Protein 5XZ7 (pdb70)

Foldseek 3Di:
DAEEEEEEEDFFAALLLLLVLLLQVLCVVVNHWYKYQAAAVVSLQVLVIGTDDNVNSPPGLQFGGDPRHHHDDPVLVDPVSLVSSLCSCVVVPHQEYEYEEALVSLVSQLVSVVPDVRYFYEYAFGDLQQPFPQAQGHQRVVQLLVLLLVVVLVVVVVCVVPVAAEQEEDERQQHCPSQLSNCLVNLFQAEAHNVDDDDLQVVLVLVVVCVVVVSSYGYYYYYVSGPASVVSVVSNVVPDDHHYDYYYPPPSSRGGTGDPVNSVQSSVQSSVSNVCVVVVHHQWYWYADPNRIDIHHSVVRVVHDPVVSVVVSNVSRVSNVD

Organism: Staphylococcus aureus (strain N315) (NCBI:txid158879)

Nearest PDB structures (foldseek):
  5xz7-assembly1_A  TM=1.003E+00  e=4.546E-66  Staphylococcus aureus subsp. aureus NCTC 8325
  5xza-assembly1_A  TM=9.842E-01  e=2.124E-57  Staphylococcus aureus subsp. aureus NCTC 8325
  4a3s-assembly1_A  TM=9.827E-01  e=2.209E-44  Bacillus subtilis
  1zxx-assembly1_A  TM=9.799E-01  e=4.035E-42  Lactobacillus delbrueckii subsp. bulgaricus
  2pfk-assembly2_D  TM=9.818E-01  e=4.916E-40  Escherichia coli

CATH classification: 3.40.50.450 (+1 more: 3.40.50.460)

Radius of gyration: 21.99 Å; Cα contacts (8 Å, |Δi|>4): 736; chains: 1; bounding box: 44×70×40 Å

Structure (mmCIF, N/CA/C/O backbone):
data_5XZ7
#
_entry.id   5XZ7
#
_cell.length_a   73.560
_cell.length_b   80.200
_cell.length_c   121.300
_cell.angle_alpha   90.00
_cell.angle_beta   90.00
_cell.angle_gamma   90.00
#
_symmetry.space_group_name_H-M   'I 2 2 2'
#
loop_
_entity.id
_entity.type
_entity.pdbx_description
1 polymer 'ATP-dependent 6-phosphofructokinase'
2 non-polymer GLYCEROL
3 non-polymer 6-O-phosphono-beta-D-fructofuranose
4 non-polymer DI(HYDROXYETHYL)ETHER
5 water water
#
loop_
_atom_site.group_PDB
_atom_site.id
_atom_site.type_symbol
_atom_site.label_atom_id
_atom_site.label_alt_id
_atom_site.label_comp_id
_atom_site.label_asym_id
_atom_site.label_entity_id
_atom_site.label_seq_id
_atom_site.pdbx_PDB_ins_code
_atom_site.Cartn_x
_atom_site.Cartn_y
_atom_site.Cartn_z
_atom_site.occupancy
_atom_site.B_iso_or_equiv
_atom_site.auth_seq_id
_atom_site.auth_comp_id
_atom_site.auth_asym_id
_atom_site.auth_atom_id
_atom_site.pdbx_PDB_model_num
ATOM 1 N N . MET A 1 1 ? 37.463 8.058 29.634 1.00 27.92 1 MET A N 1
ATOM 2 C CA . MET A 1 1 ? 37.051 8.906 28.460 1.00 22.37 1 MET A CA 1
ATOM 3 C C . MET A 1 1 ? 37.828 8.461 27.217 1.00 20.84 1 MET A C 1
ATOM 4 O O . MET A 1 1 ? 38.754 9.108 26.790 1.00 23.92 1 MET A O 1
ATOM 9 N N . LYS A 1 2 ? 37.462 7.344 26.635 1.00 18.59 2 LYS A N 1
ATOM 10 C CA . LYS A 1 2 ? 38.220 6.745 25.550 1.00 21.48 2 LYS A CA 1
ATOM 11 C C . LYS A 1 2 ? 37.645 6.960 24.192 0.00 16.20 2 LYS A C 1
ATOM 12 O O . LYS A 1 2 ? 38.292 6.742 23.247 1.00 15.96 2 LYS A O 1
ATOM 18 N N . LYS A 1 3 ? 36.398 7.248 24.170 1.00 15.23 3 LYS A N 1
ATOM 19 C CA . LYS A 1 3 ? 35.638 7.437 22.931 1.00 14.45 3 LYS A CA 1
ATOM 20 C C . LYS A 1 3 ? 34.631 8.572 23.051 1.00 13.75 3 LYS A C 1
ATOM 21 O O . LYS A 1 3 ? 33.893 8.599 24.037 1.00 14.09 3 LYS A O 1
ATOM 27 N N . ILE A 1 4 ? 34.708 9.548 22.133 1.00 13.16 4 ILE A N 1
ATOM 28 C CA . ILE A 1 4 ? 33.727 10.635 22.130 1.00 12.66 4 ILE A CA 1
ATOM 29 C C . ILE A 1 4 ? 33.058 10.794 20.768 1.00 11.16 4 ILE A C 1
ATOM 30 O O . ILE A 1 4 ? 33.603 10.350 19.744 1.00 13.89 4 ILE A O 1
ATOM 35 N N . ALA A 1 5 ? 31.921 11.414 20.752 1.00 9.45 5 ALA A N 1
ATOM 36 C CA . ALA A 1 5 ? 31.224 11.740 19.551 1.00 9.95 5 ALA A CA 1
ATOM 37 C C . ALA A 1 5 ? 31.047 13.275 19.496 1.00 9.04 5 ALA A C 1
ATOM 38 O O . ALA A 1 5 ? 31.051 13.935 20.523 1.00 10.22 5 ALA A O 1
ATOM 40 N N . VAL A 1 6 ? 30.852 13.758 18.266 1.00 8.63 6 VAL A N 1
ATOM 41 C CA . VAL A 1 6 ? 30.604 15.207 18.047 1.00 8.17 6 VAL A CA 1
ATOM 42 C C . VAL A 1 6 ? 29.529 15.351 16.976 1.00 8.33 6 VAL A C 1
ATOM 43 O O . VAL A 1 6 ? 29.512 14.607 15.970 1.00 8.62 6 VAL A O 1
ATOM 47 N N . LEU A 1 7 ? 28.675 16.348 17.163 1.00 8.19 7 LEU A N 1
ATOM 48 C CA . LEU A 1 7 ? 27.624 16.671 16.232 1.00 8.78 7 LEU A CA 1
ATOM 49 C C . LEU A 1 7 ? 27.388 18.188 16.162 1.00 8.52 7 LEU A C 1
ATOM 50 O O . LEU A 1 7 ? 27.768 18.907 17.121 1.00 7.74 7 LEU A O 1
ATOM 55 N N . THR A 1 8 ? 26.778 18.625 15.050 1.00 7.64 8 THR A N 1
ATOM 56 C CA . THR A 1 8 ? 26.373 19.999 14.876 1.00 8.04 8 THR A CA 1
ATOM 57 C C . THR A 1 8 ? 24.864 19.992 14.707 1.00 8.71 8 THR A C 1
ATOM 58 O O . THR A 1 8 ? 24.322 19.305 13.841 1.00 9.24 8 THR A O 1
ATOM 62 N N . SER A 1 9 ? 24.221 20.873 15.473 1.00 8.70 9 SER A N 1
ATOM 63 C CA . SER A 1 9 ? 22.746 21.020 15.461 1.00 9.45 9 SER A CA 1
ATOM 64 C C . SER A 1 9 ? 22.298 22.414 15.436 1.00 10.03 9 SER A C 1
ATOM 65 O O . SER A 1 9 ? 23.071 23.306 15.753 1.00 11.43 9 SER A O 1
ATOM 68 N N . GLY A 1 10 ? 21.083 22.674 14.960 1.00 10.54 10 GLY A N 1
ATOM 69 C CA . GLY A 1 10 ? 20.621 24.010 14.821 1.00 9.77 10 GLY A CA 1
ATOM 70 C C . GLY A 1 10 ? 21.194 24.664 13.561 1.00 8.53 10 GLY A C 1
ATOM 71 O O . GLY A 1 10 ? 21.835 23.959 12.772 1.00 9.00 10 GLY A O 1
ATOM 72 N N . GLY A 1 11 ? 20.881 25.929 13.386 1.00 8.22 11 GLY A N 1
ATOM 73 C CA . GLY A 1 11 ? 21.336 26.625 12.159 1.00 8.69 11 GLY A CA 1
ATOM 74 C C . GLY A 1 11 ? 22.861 26.643 12.135 1.00 8.34 11 GLY A C 1
ATOM 75 O O . GLY A 1 11 ? 23.533 26.966 13.123 1.00 7.86 11 GLY A O 1
ATOM 76 N N . ASP A 1 12 ? 23.398 26.342 10.973 1.00 7.04 12 ASP A N 1
ATOM 77 C CA . ASP A 1 12 ? 24.819 26.394 10.826 1.00 7.68 12 ASP A CA 1
ATOM 78 C C . ASP A 1 12 ? 25.378 27.811 10.962 1.00 7.45 12 ASP A C 1
ATOM 79 O O . ASP A 1 12 ? 24.702 28.802 10.794 1.00 6.81 12 ASP A O 1
ATOM 84 N N . SER A 1 13 ? 26.662 27.877 11.288 1.00 6.27 13 SER A N 1
ATOM 85 C CA . SER A 1 13 ? 27.351 29.152 11.399 1.00 6.92 13 SER A CA 1
ATOM 86 C C . SER A 1 13 ? 28.798 29.005 10.986 1.00 6.29 13 SER A C 1
ATOM 87 O O . SER A 1 13 ? 29.368 27.916 11.144 1.00 5.62 13 SER A O 1
ATOM 90 N N . PRO A 1 14 ? 29.395 30.094 10.479 1.00 6.06 14 PRO A N 1
ATOM 91 C CA . PRO A 1 14 ? 30.824 29.993 10.106 1.00 6.07 14 PRO A CA 1
ATOM 92 C C . PRO A 1 14 ? 31.685 29.788 11.322 1.00 6.58 14 PRO A C 1
ATOM 93 O O . PRO A 1 14 ? 31.593 30.533 12.313 1.00 7.06 14 PRO A O 1
ATOM 97 N N . GLY A 1 15 ? 32.583 28.780 11.263 1.00 5.60 15 GLY A N 1
ATOM 98 C CA . GLY A 1 15 ? 33.380 28.412 12.395 1.00 6.19 15 GLY A CA 1
ATOM 99 C C . GLY A 1 15 ? 33.015 27.080 13.005 1.00 5.74 15 GLY A C 1
ATOM 100 O O . GLY A 1 15 ? 33.818 26.526 13.736 1.00 6.18 15 GLY A O 1
ATOM 101 N N . MET A 1 16 ? 31.822 26.564 12.675 1.00 6.02 16 MET A N 1
ATOM 102 C CA . MET A 1 16 ? 31.452 25.221 13.161 1.00 6.61 16 MET A CA 1
ATOM 103 C C . MET A 1 16 ? 32.503 24.187 12.673 1.00 7.20 16 MET A C 1
ATOM 104 O O . MET A 1 16 ? 32.816 23.261 13.426 1.00 7.83 16 MET A O 1
ATOM 109 N N . ASN A 1 17 ? 32.991 24.328 11.422 1.00 6.91 17 ASN A N 1
ATOM 110 C CA . ASN A 1 17 ? 34.034 23.319 11.047 1.00 6.78 17 ASN A CA 1
ATOM 111 C C . ASN A 1 17 ? 35.286 23.450 11.856 1.00 6.94 17 ASN A C 1
ATOM 112 O O . ASN A 1 17 ? 35.932 22.415 12.217 1.00 7.17 17 ASN A O 1
ATOM 117 N N . ALA A 1 18 ? 35.729 24.672 12.163 1.00 6.23 18 ALA A N 1
ATOM 118 C CA . ALA A 1 18 ? 36.912 24.852 13.005 1.00 6.53 18 ALA A CA 1
ATOM 119 C C . ALA A 1 18 ? 36.695 24.226 14.359 1.00 7.11 18 ALA A C 1
ATOM 120 O O . ALA A 1 18 ? 37.603 23.626 14.966 1.00 6.57 18 ALA A O 1
ATOM 122 N N . ALA A 1 19 ? 35.479 24.336 14.871 1.00 6.80 19 ALA A N 1
ATOM 123 C CA . ALA A 1 19 ? 35.161 23.704 16.191 1.00 6.38 19 ALA A CA 1
ATOM 124 C C . ALA A 1 19 ? 35.211 22.150 16.107 1.00 6.50 19 ALA A C 1
ATOM 125 O O . ALA A 1 19 ? 35.836 21.543 17.003 1.00 7.72 19 ALA A O 1
ATOM 127 N N . VAL A 1 20 ? 34.624 21.584 15.102 1.00 6.12 20 VAL A N 1
ATOM 128 C CA . VAL A 1 20 ? 34.692 20.137 14.913 1.00 6.90 20 VAL A CA 1
ATOM 129 C C . VAL A 1 20 ? 36.173 19.721 14.812 1.00 7.53 20 VAL A C 1
ATOM 130 O O . VAL A 1 20 ? 36.659 18.748 15.369 1.00 8.08 20 VAL A O 1
ATOM 134 N N . ARG A 1 21 ? 36.945 20.472 13.980 1.00 7.14 21 ARG A N 1
ATOM 135 C CA . ARG A 1 21 ? 38.371 20.155 13.784 1.00 7.43 21 ARG A CA 1
ATOM 136 C C . ARG A 1 21 ? 39.121 20.152 15.082 1.00 8.29 21 ARG A C 1
ATOM 137 O O . ARG A 1 21 ? 39.956 19.240 15.366 1.00 8.24 21 ARG A O 1
ATOM 145 N N . ALA A 1 22 ? 38.862 21.133 15.945 1.00 6.79 22 ALA A N 1
ATOM 146 C CA . ALA A 1 22 ? 39.572 21.239 17.231 1.00 7.13 22 ALA A CA 1
ATOM 147 C C . ALA A 1 22 ? 39.150 20.086 18.159 1.00 7.83 22 ALA A C 1
ATOM 148 O O . ALA A 1 22 ? 39.989 19.529 18.884 1.00 8.95 22 ALA A O 1
ATOM 150 N N . VAL A 1 23 ? 37.881 19.698 18.166 1.00 8.12 23 VAL A N 1
ATOM 151 C CA . VAL A 1 23 ? 37.419 18.554 18.985 1.00 7.88 23 VAL A CA 1
ATOM 152 C C . VAL A 1 23 ? 38.156 17.305 18.477 1.00 8.44 23 VAL A C 1
ATOM 153 O O . VAL A 1 23 ? 38.718 16.539 19.292 1.00 9.24 23 VAL A O 1
ATOM 157 N N . VAL A 1 24 ? 38.153 17.087 17.173 1.00 7.86 24 VAL A N 1
ATOM 158 C CA . VAL A 1 24 ? 38.812 15.920 16.571 1.00 9.45 24 VAL A CA 1
ATOM 159 C C . VAL A 1 24 ? 40.296 15.885 16.891 1.00 11.63 24 VAL A C 1
ATOM 160 O O . VAL A 1 24 ? 40.816 14.863 17.365 1.00 11.30 24 VAL A O 1
ATOM 164 N N . ARG A 1 25 ? 41.011 16.927 16.562 1.00 10.74 25 ARG A N 1
ATOM 165 C CA . ARG A 1 25 ? 42.456 16.955 16.753 1.00 11.72 25 ARG A CA 1
ATOM 166 C C . ARG A 1 25 ? 42.843 16.891 18.240 1.00 13.06 25 ARG A C 1
ATOM 167 O O . ARG A 1 25 ? 43.812 16.203 18.558 1.00 12.43 25 ARG A O 1
ATOM 175 N N . THR A 1 26 ? 42.117 17.557 19.154 1.00 11.88 26 THR A N 1
ATOM 176 C CA . THR A 1 26 ? 42.377 17.503 20.571 1.00 13.08 26 THR A CA 1
ATOM 177 C C . THR A 1 26 ? 42.087 16.099 21.099 1.00 14.00 26 THR A C 1
ATOM 178 O O . THR A 1 26 ? 42.896 15.586 21.941 1.00 14.21 26 THR A O 1
ATOM 182 N N . ALA A 1 27 ? 41.052 15.476 20.661 1.00 12.53 27 ALA A N 1
ATOM 183 C CA . ALA A 1 27 ? 40.710 14.103 21.122 1.00 13.24 27 ALA A CA 1
ATOM 184 C C . ALA A 1 27 ? 41.799 13.172 20.690 1.00 14.19 27 ALA A C 1
ATOM 185 O O . ALA A 1 27 ? 42.398 12.411 21.558 1.00 13.69 27 ALA A O 1
ATOM 187 N N . ILE A 1 28 ? 42.174 13.244 19.449 1.00 12.81 28 ILE A N 1
ATOM 188 C CA . ILE A 1 28 ? 43.222 12.306 18.917 1.00 13.20 28 ILE A CA 1
ATOM 189 C C . ILE A 1 28 ? 44.570 12.579 19.550 1.00 15.37 28 ILE A C 1
ATOM 190 O O . ILE A 1 28 ? 45.334 11.585 19.874 1.00 16.65 28 ILE A O 1
ATOM 195 N N . TYR A 1 29 ? 44.905 13.829 19.839 1.00 14.30 29 TYR A N 1
ATOM 196 C CA . TYR A 1 29 ? 46.107 14.144 20.575 1.00 15.84 29 TYR A CA 1
ATOM 197 C C . TYR A 1 29 ? 46.177 13.441 21.907 1.00 19.79 29 TYR A C 1
ATOM 198 O O . TYR A 1 29 ? 47.272 12.998 22.301 1.00 19.21 29 TYR A O 1
ATOM 207 N N . ASN A 1 30 ? 45.038 13.344 22.570 1.00 16.87 30 ASN A N 1
ATOM 208 C CA . ASN A 1 30 ? 44.898 12.688 23.890 1.00 16.29 30 ASN A CA 1
ATOM 209 C C . ASN A 1 30 ? 44.574 11.240 23.767 1.00 15.43 30 ASN A C 1
ATOM 210 O O . ASN A 1 30 ? 44.212 10.634 24.802 1.00 19.24 30 ASN A O 1
ATOM 215 N N . GLU A 1 31 ? 44.790 10.611 22.628 1.00 16.53 31 GLU A N 1
ATOM 216 C CA . GLU A 1 31 ? 44.534 9.182 22.401 1.00 18.05 31 GLU A CA 1
ATOM 217 C C . GLU A 1 31 ? 43.085 8.807 22.708 1.00 17.41 31 GLU A C 1
ATOM 218 O O . GLU A 1 31 ? 42.815 7.752 23.269 1.00 20.98 31 GLU A O 1
ATOM 224 N N . ILE A 1 32 ? 42.116 9.644 22.288 1.00 14.20 32 ILE A N 1
ATOM 225 C CA . ILE A 1 32 ? 40.716 9.383 22.408 1.00 15.23 32 ILE A CA 1
ATOM 226 C C . ILE A 1 32 ? 40.223 9.144 21.018 1.00 15.36 32 ILE A C 1
ATOM 227 O O . ILE A 1 32 ? 40.598 9.911 20.069 1.00 15.46 32 ILE A O 1
ATOM 232 N N . GLU A 1 33 ? 39.410 8.159 20.782 1.00 14.49 33 GLU A N 1
ATOM 233 C CA . GLU A 1 33 ? 38.777 7.938 19.506 1.00 16.69 33 GLU A CA 1
ATOM 234 C C . GLU A 1 33 ? 37.541 8.859 19.358 1.00 15.27 33 GLU A C 1
ATOM 235 O O . GLU A 1 33 ? 36.839 9.039 20.293 1.00 14.90 33 GLU A O 1
ATOM 241 N N . VAL A 1 34 ? 37.404 9.470 18.187 1.00 12.51 34 VAL A N 1
ATOM 242 C CA . VAL A 1 34 ? 36.313 10.374 17.883 1.00 14.45 34 VAL A CA 1
ATOM 243 C C . VAL A 1 34 ? 35.447 9.938 16.785 1.00 14.33 34 VAL A C 1
ATOM 244 O O . VAL A 1 34 ? 35.925 9.458 15.697 1.00 14.45 34 VAL A O 1
ATOM 248 N N . TYR A 1 35 ? 34.133 10.061 16.974 1.00 11.93 35 TYR A N 1
ATOM 249 C CA . TYR A 1 35 ? 33.120 9.672 16.058 1.00 12.63 35 TYR A CA 1
ATOM 250 C C . TYR A 1 35 ? 32.379 10.919 15.583 1.00 13.28 35 TYR A C 1
ATOM 251 O O . TYR A 1 35 ? 31.882 11.681 16.423 1.00 13.52 35 TYR A O 1
ATOM 260 N N . GLY A 1 36 ? 32.172 11.056 14.296 1.00 11.92 36 GLY A N 1
ATOM 261 C CA . GLY A 1 36 ? 31.280 12.094 13.801 1.00 11.56 36 GLY A CA 1
ATOM 262 C C . GLY A 1 36 ? 29.865 11.608 13.709 1.00 11.50 36 GLY A C 1
ATOM 263 O O . GLY A 1 36 ? 29.549 10.490 13.208 1.00 12.51 36 GLY A O 1
ATOM 264 N N . VAL A 1 37 ? 28.959 12.451 14.162 1.00 9.42 37 VAL A N 1
ATOM 265 C CA . VAL A 1 37 ? 27.540 12.195 14.042 1.00 11.02 37 VAL A CA 1
ATOM 266 C C . VAL A 1 37 ? 27.022 13.140 12.978 1.00 10.99 37 VAL A C 1
ATOM 267 O O . VAL A 1 37 ? 27.220 14.373 13.116 1.00 9.81 37 VAL A O 1
ATOM 271 N N . TYR A 1 38 ? 26.360 12.617 11.948 1.00 11.11 38 TYR A N 1
ATOM 272 C CA . TYR A 1 38 ? 25.970 13.440 10.823 1.00 11.30 38 TYR A CA 1
ATOM 273 C C . TYR A 1 38 ? 24.497 13.789 10.845 1.00 11.85 38 TYR A C 1
ATOM 274 O O . TYR A 1 38 ? 23.640 12.999 11.316 1.00 12.70 38 TYR A O 1
ATOM 283 N N . HIS A 1 39 ? 24.152 14.993 10.397 1.00 10.54 39 HIS A N 1
ATOM 284 C CA . HIS A 1 39 ? 22.812 15.495 10.384 1.00 10.93 39 HIS A CA 1
ATOM 285 C C . HIS A 1 39 ? 22.233 15.722 11.806 1.00 11.57 39 HIS A C 1
ATOM 286 O O . HIS A 1 39 ? 21.042 15.604 12.048 1.00 11.79 39 HIS A O 1
ATOM 293 N N . GLY A 1 40 ? 23.068 16.203 12.674 1.00 10.08 40 GLY A N 1
ATOM 294 C CA . GLY A 1 40 ? 22.640 16.585 14.018 1.00 10.48 40 GLY A CA 1
ATOM 295 C C . GLY A 1 40 ? 22.052 15.402 14.785 1.00 9.82 40 GLY A C 1
ATOM 296 O O . GLY A 1 40 ? 22.577 14.327 14.724 1.00 11.82 40 GLY A O 1
ATOM 297 N N . TYR A 1 41 ? 21.032 15.705 15.544 1.00 10.77 41 TYR A N 1
ATOM 298 C CA . TYR A 1 41 ? 20.357 14.672 16.337 1.00 10.90 41 TYR A CA 1
ATOM 299 C C . TYR A 1 41 ? 19.725 13.656 15.441 1.00 13.94 41 TYR A C 1
ATOM 300 O O . TYR A 1 41 ? 19.530 12.487 15.905 1.00 15.29 41 TYR A O 1
ATOM 309 N N . GLN A 1 42 ? 19.379 13.977 14.210 1.00 13.33 42 GLN A N 1
ATOM 310 C CA . GLN A 1 42 ? 18.882 12.888 13.283 1.00 15.62 42 GLN A CA 1
ATOM 311 C C . GLN A 1 42 ? 19.865 11.815 13.098 1.00 17.10 42 GLN A C 1
ATOM 312 O O . GLN A 1 42 ? 19.511 10.598 13.002 1.00 18.27 42 GLN A O 1
ATOM 318 N N . GLY A 1 43 ? 21.150 12.123 13.063 1.00 16.44 43 GLY A N 1
ATOM 319 C CA . GLY A 1 43 ? 22.168 11.158 12.994 1.00 16.35 43 GLY A CA 1
ATOM 320 C C . GLY A 1 43 ? 22.181 10.176 14.142 1.00 17.06 43 GLY A C 1
ATOM 321 O O . GLY A 1 43 ? 22.559 9.012 13.955 1.00 17.71 43 GLY A O 1
ATOM 322 N N . LEU A 1 44 ? 21.973 10.661 15.363 1.00 16.38 44 LEU A N 1
ATOM 323 C CA . LEU A 1 44 ? 21.859 9.720 16.496 1.00 17.60 44 LEU A CA 1
ATOM 324 C C . LEU A 1 44 ? 20.761 8.734 16.302 1.00 18.38 44 LEU A C 1
ATOM 325 O O . LEU A 1 44 ? 20.861 7.610 16.786 1.00 20.33 44 LEU A O 1
ATOM 330 N N . LEU A 1 45 ? 19.653 9.207 15.740 1.00 20.22 45 LEU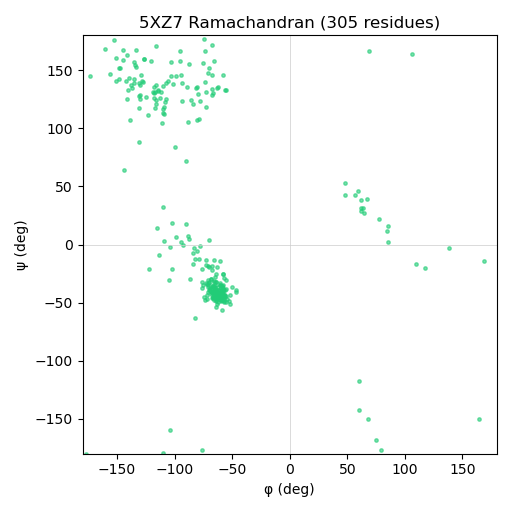 A N 1
ATOM 331 C CA . LEU A 1 45 ? 18.490 8.305 15.548 1.00 20.20 45 LEU A CA 1
ATOM 332 C C . LEU A 1 45 ? 18.639 7.308 14.411 1.00 25.32 45 LEU A C 1
ATOM 333 O O . LEU A 1 45 ? 18.043 6.206 14.448 1.00 23.36 45 LEU A O 1
ATOM 338 N N . ASN A 1 46 ? 19.307 7.718 13.327 1.00 21.19 46 ASN A N 1
ATOM 339 C CA . ASN A 1 46 ? 19.528 6.905 12.144 1.00 23.32 46 ASN A CA 1
ATOM 340 C C . ASN A 1 46 ? 20.822 6.166 12.180 1.00 20.39 46 ASN A C 1
ATOM 341 O O . ASN A 1 46 ? 21.174 5.505 11.235 1.00 21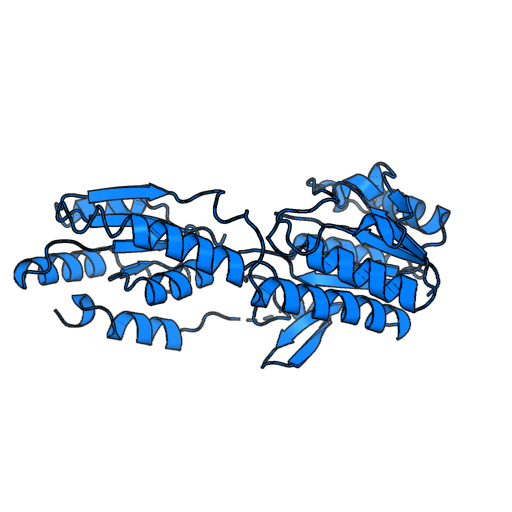.71 46 ASN A O 1
ATOM 346 N N . ASP A 1 47 ? 21.581 6.340 13.252 1.00 18.31 47 ASP A N 1
ATOM 347 C CA . ASP A 1 47 ? 22.839 5.699 13.453 1.00 19.17 47 ASP A CA 1
ATOM 348 C C . ASP A 1 47 ? 23.844 6.077 12.395 1.00 18.65 47 ASP A C 1
ATOM 349 O O . ASP A 1 47 ? 24.694 5.298 11.992 1.00 18.56 47 ASP A O 1
ATOM 354 N N . ASP A 1 48 ? 23.801 7.354 11.997 1.00 16.73 48 ASP A N 1
ATOM 355 C CA . ASP A 1 48 ? 24.770 7.926 10.984 1.00 15.45 48 ASP A CA 1
ATOM 356 C C . ASP A 1 48 ? 25.950 8.468 11.765 1.00 15.69 48 ASP A C 1
ATOM 357 O O . ASP A 1 48 ? 26.101 9.700 11.971 1.00 15.14 48 ASP A O 1
ATOM 362 N N . ILE A 1 49 ? 26.737 7.565 12.289 1.00 14.25 49 ILE A N 1
ATOM 363 C CA . ILE A 1 49 ? 27.800 7.764 13.244 1.00 15.46 49 ILE A CA 1
ATOM 364 C C . ILE A 1 49 ? 29.059 7.039 12.732 1.00 19.61 49 ILE A C 1
ATOM 365 O O . ILE A 1 49 ? 29.071 5.771 12.540 1.00 18.80 49 ILE A O 1
ATOM 370 N N . HIS A 1 50 ? 30.122 7.786 12.470 1.00 14.69 50 HIS A N 1
ATOM 371 C CA . HIS A 1 50 ? 31.363 7.232 11.787 1.00 16.37 50 HIS A CA 1
ATOM 372 C C . HIS A 1 50 ? 32.614 7.698 12.404 1.00 16.76 50 HIS A C 1
ATOM 373 O O . HIS A 1 50 ? 32.736 8.909 12.736 1.00 16.02 50 HIS A O 1
ATOM 380 N N . LYS A 1 51 ? 33.592 6.817 12.636 1.00 18.13 51 LYS A N 1
ATOM 381 C CA . LYS A 1 51 ? 34.834 7.216 13.226 1.00 20.34 51 LYS A CA 1
ATOM 382 C C . LYS A 1 51 ? 35.560 8.175 12.356 1.00 21.39 51 LYS A C 1
ATOM 383 O O . LYS A 1 51 ? 35.632 7.945 11.108 1.00 24.46 51 LYS A O 1
ATOM 389 N N . LEU A 1 52 ? 36.084 9.255 12.939 1.00 17.67 52 LEU A N 1
ATOM 390 C CA . LEU A 1 52 ? 36.903 10.227 12.276 1.00 20.29 52 LEU A CA 1
ATOM 391 C C . LEU A 1 52 ? 38.384 10.007 12.520 1.00 22.42 52 LEU A C 1
ATOM 392 O O . LEU A 1 52 ? 38.813 9.585 13.561 1.00 28.35 52 LEU A O 1
ATOM 397 N N . GLU A 1 53 ? 39.205 10.283 11.521 1.00 19.39 53 GLU A N 1
ATOM 398 C CA . GLU A 1 53 ? 40.644 10.217 11.736 1.00 20.30 53 GLU A CA 1
ATOM 399 C C . GLU A 1 53 ? 41.219 11.629 11.543 1.00 19.84 53 GLU A C 1
ATOM 400 O O . GLU A 1 53 ? 40.486 12.534 11.172 1.00 19.90 53 GLU A O 1
ATOM 406 N N . LEU A 1 54 ? 42.486 11.820 11.879 1.00 20.75 54 LEU A N 1
ATOM 407 C CA . LEU A 1 54 ? 43.155 13.167 11.715 1.00 25.56 54 LEU A CA 1
ATOM 408 C C . LEU A 1 54 ? 42.911 13.828 10.396 1.00 26.63 54 LEU A C 1
ATOM 409 O O . LEU A 1 54 ? 42.627 15.089 10.341 1.00 26.41 54 LEU A O 1
ATOM 414 N N . GLY A 1 55 ? 42.946 13.049 9.313 1.00 22.21 55 GLY A N 1
ATOM 415 C CA . GLY A 1 55 ? 42.715 13.567 7.977 1.00 24.83 55 GLY A CA 1
ATOM 416 C C . GLY A 1 55 ? 41.304 13.943 7.639 1.00 25.99 55 GLY A C 1
ATOM 417 O O . GLY A 1 55 ? 41.060 14.696 6.636 1.00 27.92 55 GLY A O 1
ATOM 418 N N . SER A 1 56 ? 40.318 13.528 8.484 1.00 18.99 56 SER A N 1
ATOM 419 C CA . SER A 1 56 ? 38.946 13.760 8.204 1.00 18.27 56 SER A CA 1
ATOM 420 C C . SER A 1 56 ? 38.631 15.237 8.336 1.00 15.80 56 SER A C 1
ATOM 421 O O . SER A 1 56 ? 37.598 15.678 7.829 1.00 20.13 56 SER A O 1
ATOM 424 N N . VAL A 1 57 ? 39.500 15.940 9.036 1.00 14.82 57 VAL A N 1
ATOM 425 C CA . VAL A 1 57 ? 39.250 17.383 9.300 1.00 13.60 57 VAL A CA 1
ATOM 426 C C . VAL A 1 57 ? 40.294 18.259 8.628 1.00 16.73 57 VAL A C 1
ATOM 427 O O . VAL A 1 57 ? 40.386 19.427 8.865 1.00 15.88 57 VAL A O 1
ATOM 431 N N . GLY A 1 58 ? 41.058 17.684 7.717 1.00 15.86 58 GLY A N 1
ATOM 432 C CA . GLY A 1 58 ? 41.981 18.527 6.894 1.00 17.12 58 GLY A CA 1
ATOM 433 C C . GLY A 1 58 ? 41.116 19.354 5.955 1.00 13.37 58 GLY A C 1
ATOM 434 O O . GLY A 1 58 ? 40.031 19.000 5.512 1.00 15.84 58 GLY A O 1
ATOM 435 N N . ASP A 1 59 ? 41.667 20.498 5.606 1.00 15.65 59 ASP A N 1
ATOM 436 C CA . ASP A 1 59 ? 41.012 21.351 4.621 1.00 15.95 59 ASP A CA 1
ATOM 437 C C . ASP A 1 59 ? 39.650 21.833 5.067 1.00 13.41 59 ASP A C 1
ATOM 438 O O . ASP A 1 59 ? 38.751 21.959 4.260 1.00 16.87 59 ASP A O 1
ATOM 443 N N . THR A 1 60 ? 39.498 22.011 6.409 1.00 11.93 60 THR A N 1
ATOM 444 C CA . THR A 1 60 ? 38.177 22.440 6.944 1.00 12.15 60 THR A CA 1
ATOM 445 C C . THR A 1 60 ? 38.166 23.716 7.743 1.00 9.70 60 THR A C 1
ATOM 446 O O . THR A 1 60 ? 37.102 24.364 7.773 1.00 10.73 60 THR A O 1
ATOM 450 N N . ILE A 1 61 ? 39.279 24.159 8.290 1.00 9.36 61 ILE A N 1
ATOM 451 C CA . ILE A 1 61 ? 39.275 25.301 9.222 1.00 8.82 61 ILE A CA 1
ATOM 452 C C . ILE A 1 61 ? 38.748 26.552 8.580 1.00 8.43 61 ILE A C 1
ATOM 453 O O . ILE A 1 61 ? 38.052 27.367 9.223 1.00 9.03 61 ILE A O 1
ATOM 458 N N . GLN A 1 62 ? 39.057 26.694 7.289 1.00 8.17 62 GLN A N 1
ATOM 459 C CA . GLN A 1 62 ? 38.660 27.895 6.526 1.00 8.91 62 GLN A CA 1
ATOM 460 C C . GLN A 1 62 ? 37.245 27.853 5.956 1.00 9.02 62 GLN A C 1
ATOM 461 O O . GLN A 1 62 ? 36.839 28.804 5.284 1.00 10.91 62 GLN A O 1
ATOM 467 N N . ARG A 1 63 ? 36.574 26.711 6.059 1.00 8.40 63 ARG A N 1
ATOM 468 C CA . ARG A 1 63 ? 35.332 26.480 5.312 1.00 9.53 63 ARG A CA 1
ATOM 469 C C . ARG A 1 63 ? 34.138 26.876 6.190 1.00 8.49 63 ARG A C 1
ATOM 470 O O . ARG A 1 63 ? 34.089 26.495 7.368 1.00 8.34 63 ARG A O 1
ATOM 478 N N . GLY A 1 64 ? 33.181 27.500 5.589 1.00 8.12 64 GLY A N 1
ATOM 479 C CA . GLY A 1 64 ? 31.909 27.773 6.240 1.00 8.73 64 GLY A CA 1
ATOM 480 C C . GLY A 1 64 ? 31.075 26.523 6.328 1.00 8.30 64 GLY A C 1
ATOM 481 O O . GLY A 1 64 ? 31.399 25.477 5.809 1.00 9.77 64 GLY A O 1
ATOM 482 N N . GLY A 1 65 ? 29.951 26.718 6.975 1.00 7.60 65 GLY A N 1
ATOM 483 C CA . GLY A 1 65 ? 28.979 25.589 7.091 1.00 7.41 65 GLY A CA 1
ATOM 484 C C . GLY A 1 65 ? 29.426 24.543 8.092 1.00 7.34 65 GLY A C 1
ATOM 485 O O . GLY A 1 65 ? 30.314 24.741 8.936 1.00 8.04 65 GLY A O 1
ATOM 486 N N . THR A 1 66 ? 28.746 23.394 8.069 1.00 7.07 66 THR A N 1
ATOM 487 C CA . THR A 1 66 ? 29.169 22.249 8.828 1.00 7.45 66 THR A CA 1
ATOM 488 C C . THR A 1 66 ? 29.264 20.990 7.933 1.00 7.83 66 THR A C 1
ATOM 489 O O . THR A 1 66 ? 28.312 20.613 7.310 1.00 8.89 66 THR A O 1
ATOM 493 N N A PHE A 1 67 ? 30.450 20.377 7.923 0.50 7.79 67 PHE A N 1
ATOM 494 N N B PHE A 1 67 ? 30.430 20.370 7.917 0.50 8.26 67 PHE A N 1
ATOM 495 C CA A PHE A 1 67 ? 30.69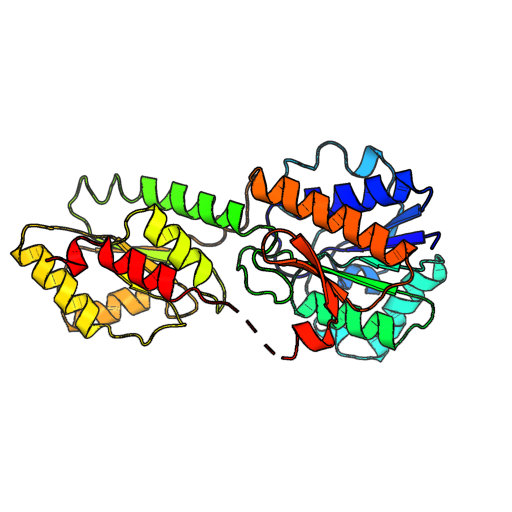8 19.140 7.134 0.50 8.68 67 PHE A CA 1
ATOM 496 C CA B PHE A 1 67 ? 30.599 19.169 7.092 0.50 9.82 67 PHE A CA 1
ATOM 497 C C A PHE A 1 67 ? 29.998 17.935 7.743 0.50 9.22 67 PHE A C 1
ATOM 498 C C B PHE A 1 67 ? 29.984 17.940 7.736 0.50 9.73 67 PHE A C 1
ATOM 499 O O A PHE A 1 67 ? 29.870 16.887 7.037 0.50 10.40 67 PHE A O 1
ATOM 500 O O B PHE A 1 67 ? 29.894 16.881 7.044 0.50 10.65 67 PHE A O 1
ATOM 515 N N . LEU A 1 68 ? 29.536 18.070 8.979 1.00 8.07 68 LEU A N 1
ATOM 516 C CA . LEU A 1 68 ? 28.723 17.013 9.602 1.00 8.26 68 LEU A CA 1
ATOM 517 C C . LEU A 1 68 ? 27.241 17.117 9.285 1.00 9.16 68 LEU A C 1
ATOM 518 O O . LEU A 1 68 ? 26.540 16.246 9.516 1.00 9.84 68 LEU A O 1
ATOM 523 N N . TYR A 1 69 ? 26.874 18.259 8.766 1.00 8.81 69 TYR A N 1
ATOM 524 C CA . TYR A 1 69 ? 25.513 18.579 8.487 1.00 8.39 69 TYR A CA 1
ATOM 525 C C . TYR A 1 69 ? 24.650 18.772 9.748 1.00 8.63 69 TYR A C 1
ATOM 526 O O . TYR A 1 69 ? 25.070 18.488 10.810 1.00 9.52 69 TYR A O 1
ATOM 535 N N . SER A 1 70 ? 23.483 19.337 9.546 1.00 8.03 70 SER A N 1
ATOM 536 C CA . SER A 1 70 ? 22.517 19.584 10.600 1.00 8.79 70 SER A CA 1
ATOM 537 C C . SER A 1 70 ? 21.134 19.324 10.021 1.00 9.64 70 SER A C 1
ATOM 538 O O . SER A 1 70 ? 20.940 19.584 8.918 1.00 10.25 70 SER A O 1
ATOM 541 N N . ALA A 1 71 ? 20.262 18.721 10.817 1.00 10.83 71 ALA A N 1
ATOM 542 C CA . ALA A 1 71 ? 18.896 18.450 10.417 1.00 11.48 71 ALA A CA 1
ATOM 543 C C . ALA A 1 71 ? 18.021 18.529 11.683 1.00 13.12 71 ALA A C 1
ATOM 544 O O . ALA A 1 71 ? 18.446 18.096 12.678 1.00 15.40 71 ALA A O 1
ATOM 546 N N . ARG A 1 72 ? 16.808 19.061 11.593 1.00 14.77 72 ARG A N 1
ATOM 547 C CA . ARG A 1 72 ? 15.948 19.214 12.792 1.00 14.61 72 ARG A CA 1
ATOM 548 C C . ARG A 1 72 ? 15.439 17.903 13.281 1.00 14.64 72 ARG A C 1
ATOM 549 O O . ARG A 1 72 ? 15.219 17.005 12.501 1.00 15.87 72 ARG A O 1
ATOM 557 N N . CYS A 1 73 ? 15.268 17.829 14.591 1.00 16.54 73 CYS A N 1
ATOM 558 C CA . CYS A 1 73 ? 14.828 16.572 15.199 1.00 16.28 73 CYS A CA 1
ATOM 559 C C . CYS A 1 73 ? 13.885 16.893 16.375 1.00 18.19 73 CYS A C 1
ATOM 560 O O . CYS A 1 73 ? 14.248 16.729 17.547 1.00 16.65 73 CYS A O 1
ATOM 563 N N . PRO A 1 74 ? 12.722 17.496 16.079 1.00 18.85 74 PRO A N 1
ATOM 564 C CA . PRO A 1 74 ? 11.749 17.852 17.170 1.00 19.46 74 PRO A CA 1
ATOM 565 C C . PRO A 1 74 ? 11.29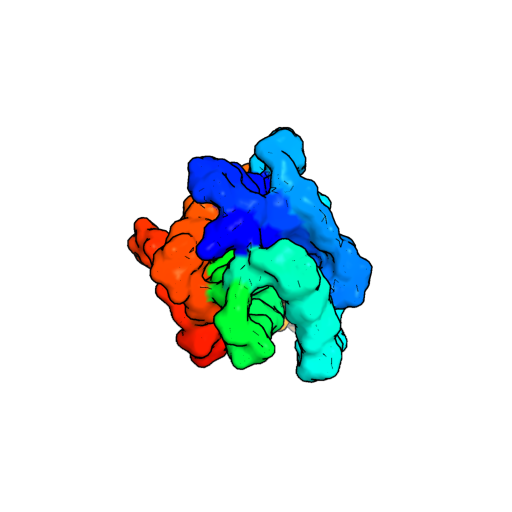6 16.653 17.986 1.00 19.34 74 PRO A C 1
ATOM 566 O O . PRO A 1 74 ? 10.977 16.842 19.195 1.00 22.45 74 PRO A O 1
ATOM 570 N N . GLU A 1 75 ? 11.339 15.488 17.397 1.00 19.96 75 GLU A N 1
ATOM 571 C CA . GLU A 1 75 ? 11.007 14.200 18.116 1.00 22.73 75 GLU A CA 1
ATOM 572 C C . GLU A 1 75 ? 11.972 13.835 19.229 1.00 21.30 75 GLU A C 1
ATOM 573 O O . GLU A 1 75 ? 11.703 12.930 20.053 1.00 21.18 75 GLU A O 1
ATOM 579 N N . PHE A 1 76 ? 13.157 14.492 19.301 1.00 16.25 76 PHE A N 1
ATOM 580 C CA . PHE A 1 76 ? 14.032 14.313 20.439 1.00 16.19 76 PHE A CA 1
ATOM 581 C C . PHE A 1 76 ? 13.379 14.733 21.742 1.00 17.59 76 PHE A C 1
ATOM 582 O O . PHE A 1 76 ? 13.944 14.445 22.792 1.00 19.16 76 PHE A O 1
ATOM 590 N N . LYS A 1 77 ? 12.280 15.445 21.714 1.00 17.17 77 LYS A N 1
ATOM 591 C CA . LYS A 1 77 ? 11.544 15.739 22.918 1.00 21.30 77 LYS A CA 1
ATOM 592 C C . LYS A 1 77 ? 10.902 14.507 23.548 1.00 21.04 77 LYS A C 1
ATOM 593 O O . LYS A 1 77 ? 10.471 14.636 24.737 1.00 23.58 77 LYS A O 1
ATOM 599 N N . GLU A 1 78 ? 10.753 13.434 22.797 1.00 20.65 78 GLU A N 1
ATOM 600 C CA . GLU A 1 78 ? 10.207 12.155 23.372 1.00 25.17 78 GLU A CA 1
ATOM 601 C C . GLU A 1 78 ? 11.290 11.329 23.990 1.00 24.67 78 GLU A C 1
ATOM 602 O O . GLU A 1 78 ? 12.267 10.890 23.356 1.00 20.52 78 GLU A O 1
ATOM 608 N N . GLN A 1 79 ? 11.096 10.991 25.260 1.00 25.13 79 GLN A N 1
ATOM 609 C CA . GLN A 1 79 ? 12.046 10.142 25.926 1.00 25.44 79 GLN A CA 1
ATOM 610 C C . GLN A 1 79 ? 12.319 8.802 25.253 1.00 23.74 79 GLN A C 1
ATOM 611 O O . GLN A 1 79 ? 13.413 8.346 25.339 1.00 21.34 79 GLN A O 1
ATOM 617 N N . GLU A 1 80 ? 11.333 8.212 24.540 1.00 24.46 80 GLU A N 1
ATOM 618 C CA . GLU A 1 80 ? 11.528 6.936 23.830 1.00 25.28 80 GLU A CA 1
ATOM 619 C C . GLU A 1 80 ? 12.414 7.101 22.643 1.00 24.24 80 GLU A C 1
ATOM 620 O O . GLU A 1 80 ? 13.175 6.228 22.340 1.00 25.64 80 GLU A O 1
ATOM 622 N N . VAL A 1 81 ? 12.373 8.274 22.041 1.00 20.06 81 VAL A N 1
ATOM 623 C CA . VAL A 1 81 ? 13.253 8.568 20.877 1.00 19.68 81 VAL A CA 1
ATOM 624 C C . VAL A 1 81 ? 14.709 8.713 21.424 1.00 18.05 81 VAL A C 1
ATOM 625 O O . VAL A 1 81 ? 15.668 8.186 20.829 1.00 18.79 81 VAL A O 1
ATOM 629 N N . ARG A 1 82 ? 14.836 9.391 22.516 1.00 17.29 82 ARG A N 1
ATOM 630 C CA . ARG A 1 82 ? 16.153 9.584 23.102 1.00 16.09 82 ARG A CA 1
ATOM 631 C C . ARG A 1 82 ? 16.819 8.301 23.474 1.00 17.18 82 ARG A C 1
ATOM 632 O O . ARG A 1 82 ? 18.021 8.137 23.398 1.00 15.12 82 ARG A O 1
ATOM 640 N N . LYS A 1 83 ? 16.042 7.290 23.935 1.00 18.34 83 LYS A N 1
ATOM 641 C CA . LYS A 1 83 ? 16.650 6.032 24.233 1.00 18.14 83 LYS A CA 1
ATOM 642 C C . LYS A 1 83 ? 17.321 5.349 23.055 1.00 16.59 83 LYS A C 1
ATOM 643 O O . LYS A 1 83 ? 18.363 4.700 23.169 1.00 18.08 83 LYS A O 1
ATOM 649 N N . VAL A 1 84 ? 16.774 5.534 21.861 1.00 17.81 84 VAL A N 1
ATOM 650 C CA . VAL A 1 84 ? 17.375 4.950 20.678 1.00 17.84 84 VAL A CA 1
ATOM 651 C C . VAL A 1 84 ? 18.733 5.636 20.386 1.00 17.68 84 VAL A C 1
ATOM 652 O O . VAL A 1 84 ? 19.738 4.995 20.110 1.00 18.91 84 VAL A O 1
ATOM 656 N N . ALA A 1 85 ? 18.719 6.958 20.522 1.00 16.93 85 ALA A N 1
ATOM 657 C CA . ALA A 1 85 ? 19.989 7.724 20.370 1.00 16.14 85 ALA A CA 1
ATOM 658 C C . ALA A 1 85 ? 21.072 7.302 21.300 1.00 15.06 85 ALA A C 1
ATOM 659 O O . ALA A 1 85 ? 22.235 7.088 20.951 1.00 14.56 85 ALA A O 1
ATOM 661 N N . ILE A 1 86 ? 20.712 7.195 22.586 1.00 14.75 86 ILE A N 1
ATOM 662 C CA . ILE A 1 86 ? 21.644 6.752 23.603 1.00 15.99 86 ILE A CA 1
ATOM 663 C C . ILE A 1 86 ? 22.203 5.393 23.304 1.00 16.98 86 ILE A C 1
ATOM 664 O O . ILE A 1 86 ? 23.386 5.152 23.437 1.00 17.08 86 ILE A O 1
ATOM 669 N N . GLU A 1 87 ? 21.341 4.451 22.877 1.00 16.64 87 GLU A N 1
ATOM 670 C CA . GLU A 1 87 ? 21.853 3.124 22.505 1.00 19.22 87 GLU A CA 1
ATOM 671 C C . GLU A 1 87 ? 22.728 3.120 21.327 1.00 18.30 87 GLU A C 1
ATOM 672 O O . GLU A 1 87 ? 23.686 2.406 21.308 1.00 18.24 87 GLU A O 1
ATOM 678 N N . ASN A 1 88 ? 22.499 4.010 20.363 1.00 17.52 88 ASN A N 1
ATOM 679 C CA . ASN A 1 88 ? 23.432 4.068 19.196 1.00 18.40 88 ASN A CA 1
ATOM 680 C C . ASN A 1 88 ? 24.843 4.584 19.589 1.00 15.80 88 ASN A C 1
ATOM 681 O O . ASN A 1 88 ? 25.875 4.125 19.060 1.00 17.33 88 ASN A O 1
ATOM 686 N N . LEU A 1 89 ? 24.900 5.429 20.602 1.00 15.50 89 LEU A N 1
ATOM 687 C CA . LEU A 1 89 ? 26.160 5.825 21.188 1.00 15.29 89 LEU A CA 1
ATOM 688 C C . LEU A 1 89 ? 26.802 4.773 22.052 1.00 14.46 89 LEU A C 1
ATOM 689 O O . LEU A 1 89 ? 28.000 4.466 21.888 1.00 15.11 89 LEU A O 1
ATOM 694 N N . ARG A 1 90 ? 25.982 4.156 22.914 1.00 16.15 90 ARG A N 1
ATOM 695 C CA . ARG A 1 90 ? 26.490 3.160 23.848 1.00 18.18 90 ARG A CA 1
ATOM 696 C C . ARG A 1 90 ? 26.935 1.830 23.180 1.00 18.58 90 ARG A C 1
ATOM 697 O O . ARG A 1 90 ? 27.948 1.314 23.657 1.00 18.04 90 ARG A O 1
ATOM 705 N N . LYS A 1 91 ? 26.302 1.424 22.105 1.00 19.13 91 LYS A N 1
ATOM 706 C CA . LYS A 1 91 ? 26.687 0.239 21.246 1.00 22.78 91 LYS A CA 1
ATOM 707 C C . LYS A 1 91 ? 28.154 0.355 20.899 1.00 23.58 91 LYS A C 1
ATOM 708 O O . LYS A 1 91 ? 28.863 -0.636 20.744 1.00 24.02 91 LYS A O 1
ATOM 714 N N . ARG A 1 92 ? 28.649 1.614 20.675 1.00 21.11 92 ARG A N 1
ATOM 715 C CA . ARG A 1 92 ? 30.043 1.839 20.319 1.00 19.78 92 ARG A CA 1
ATOM 716 C C . ARG A 1 92 ? 30.976 2.152 21.396 1.00 18.46 92 ARG A C 1
ATOM 717 O O . ARG A 1 92 ? 32.138 2.355 21.180 1.00 21.09 92 ARG A O 1
ATOM 725 N N . GLY A 1 93 ? 30.503 2.164 22.629 1.00 18.21 93 GLY A N 1
ATOM 726 C CA . GLY A 1 93 ? 31.342 2.478 23.716 1.00 17.63 93 GLY A CA 1
ATOM 727 C C . GLY A 1 93 ? 31.661 3.975 23.901 1.00 15.48 93 GLY A C 1
ATOM 728 O O . GLY A 1 93 ? 32.603 4.324 24.575 1.00 17.47 93 GLY A O 1
ATOM 729 N N . ILE A 1 94 ? 30.797 4.814 23.342 1.00 16.08 94 ILE A N 1
ATOM 730 C CA . ILE A 1 94 ? 31.005 6.247 23.469 1.00 14.71 94 ILE A CA 1
ATOM 731 C C . ILE A 1 94 ? 30.704 6.760 24.866 1.00 13.77 94 ILE A C 1
ATOM 732 O O . ILE A 1 94 ? 29.627 6.409 25.401 1.00 14.81 94 ILE A O 1
ATOM 737 N N . GLU A 1 95 ? 31.604 7.535 25.433 1.00 13.51 95 GLU A N 1
ATOM 738 C CA . GLU A 1 95 ? 31.530 8.011 26.796 1.00 14.70 95 GLU A CA 1
ATOM 739 C C . GLU A 1 95 ? 31.335 9.518 26.950 1.00 14.52 95 GLU A C 1
ATOM 740 O O . GLU A 1 95 ? 31.060 10.026 28.014 1.00 13.72 95 GLU A O 1
ATOM 746 N N . GLY A 1 96 ? 31.445 10.239 25.816 1.00 14.78 96 GLY A N 1
ATOM 747 C CA . GLY A 1 96 ? 31.348 11.704 25.851 1.00 12.40 96 GLY A CA 1
ATOM 748 C C . GLY A 1 96 ? 30.789 12.164 24.497 1.00 10.07 96 GLY A C 1
ATOM 749 O O . GLY A 1 96 ? 31.027 11.538 23.462 1.00 11.24 96 GLY A O 1
ATOM 750 N N . LEU A 1 97 ? 29.923 13.169 24.564 1.00 10.92 97 LEU A N 1
ATOM 751 C CA . LEU A 1 97 ? 29.346 13.791 23.401 1.00 10.38 97 LEU A CA 1
ATOM 752 C C . LEU A 1 97 ? 29.490 15.311 23.493 1.00 9.58 97 LEU A C 1
ATOM 753 O O . LEU A 1 97 ? 29.200 15.929 24.458 1.00 10.49 97 LEU A O 1
ATOM 758 N N . VAL A 1 98 ? 30.038 15.900 22.400 1.00 7.81 98 VAL A N 1
ATOM 759 C CA . VAL A 1 98 ? 30.157 17.319 22.240 1.00 8.43 98 VAL A CA 1
ATOM 760 C C . VAL A 1 98 ? 29.093 17.759 21.242 1.00 8.36 98 VAL A C 1
ATOM 761 O O . VAL A 1 98 ? 29.044 17.179 20.110 1.00 9.16 98 VAL A O 1
ATOM 765 N N A VAL A 1 99 ? 28.287 18.733 21.617 0.50 7.79 99 VAL A N 1
ATOM 766 N N B VAL A 1 99 ? 28.253 18.709 21.610 0.50 7.59 99 VAL A N 1
ATOM 767 C CA A VAL A 1 99 ? 27.244 19.253 20.738 0.50 8.35 99 VAL A CA 1
ATOM 768 C CA B VAL A 1 99 ? 27.252 19.228 20.672 0.50 7.92 99 VAL A CA 1
ATOM 769 C C A VAL A 1 99 ? 27.611 20.669 20.409 0.50 8.36 99 VAL A C 1
ATOM 770 C C B VAL A 1 99 ? 27.608 20.657 20.398 0.50 8.16 99 VAL A C 1
ATOM 771 O O A VAL A 1 99 ? 27.847 21.449 21.300 0.50 9.27 99 VAL A O 1
ATOM 772 O O B VAL A 1 99 ? 27.823 21.429 21.301 0.50 9.20 99 VAL A O 1
ATOM 779 N N . ILE A 1 100 ? 27.609 21.022 19.109 1.00 7.42 100 ILE A N 1
ATOM 780 C CA . ILE A 1 100 ? 27.904 22.387 18.640 1.00 7.34 100 ILE A CA 1
ATOM 781 C C . ILE A 1 100 ? 26.634 22.921 18.041 1.00 7.70 100 ILE A C 1
ATOM 782 O O . ILE A 1 100 ? 26.090 22.327 17.123 1.00 8.35 100 ILE A O 1
ATOM 787 N N . GLY A 1 101 ? 26.131 23.995 18.596 1.00 7.45 101 GLY A N 1
ATOM 788 C CA . GLY A 1 101 ? 24.876 24.600 18.155 1.00 8.32 101 GLY A CA 1
ATOM 789 C C . GLY A 1 101 ? 24.306 25.559 19.118 1.00 8.37 101 GLY A C 1
ATOM 790 O O . GLY A 1 101 ? 25.027 26.210 19.865 1.00 8.86 101 GLY A O 1
ATOM 791 N N . GLY A 1 102 ? 22.972 25.670 19.112 1.00 12.85 102 GLY A N 1
ATOM 792 C CA . GLY A 1 102 ? 22.266 26.587 20.050 1.00 13.35 102 GLY A CA 1
ATOM 793 C C . GLY A 1 102 ? 21.575 25.990 21.223 1.00 14.87 102 GLY A C 1
ATOM 794 O O . GLY A 1 102 ? 21.834 24.889 21.636 1.00 15.84 102 GLY A O 1
ATOM 795 N N . ASP A 1 103 ? 20.606 26.771 21.786 1.00 17.35 103 ASP A N 1
ATOM 796 C CA . ASP A 1 103 ? 19.783 26.223 22.941 1.00 18.46 103 ASP A CA 1
ATOM 797 C C . ASP A 1 103 ? 19.142 24.927 22.781 1.00 17.61 103 ASP A C 1
ATOM 798 O O . ASP A 1 103 ? 19.225 24.102 23.725 1.00 17.68 103 ASP A O 1
ATOM 803 N N . GLY A 1 104 ? 18.516 24.664 21.611 1.00 16.54 104 GLY A N 1
ATOM 804 C CA . GLY A 1 104 ? 18.013 23.357 21.383 1.00 16.60 104 GLY A CA 1
ATOM 805 C C . GLY A 1 104 ? 18.948 22.291 21.516 1.00 17.53 104 GLY A C 1
ATOM 806 O O . GLY A 1 104 ? 18.684 21.201 22.042 1.00 20.15 104 GLY A O 1
ATOM 807 N N . SER A 1 105 ? 20.156 22.501 20.876 1.00 13.64 105 SER A N 1
ATOM 808 C CA . SER A 1 105 ? 21.139 21.568 20.918 1.00 13.76 105 SER A CA 1
ATOM 809 C C . SER A 1 105 ? 21.512 21.270 22.315 1.00 12.60 105 SER A C 1
ATOM 810 O O . SER A 1 105 ? 21.780 20.135 22.659 1.00 14.03 105 SER A O 1
ATOM 813 N N . TYR A 1 106 ? 21.552 22.302 23.148 1.00 11.97 106 TYR A N 1
ATOM 814 C CA . TYR A 1 106 ? 21.970 22.130 24.547 1.00 11.01 106 TYR A CA 1
ATOM 815 C C . TYR A 1 106 ? 20.890 21.341 25.347 1.00 11.34 106 TYR A C 1
ATOM 816 O O . TYR A 1 106 ? 21.259 20.571 26.195 1.00 10.90 106 TYR A O 1
ATOM 825 N N . ARG A 1 107 ? 19.663 21.530 25.009 1.00 11.07 107 ARG A N 1
ATOM 826 C CA . ARG A 1 107 ? 18.572 20.774 25.679 1.00 13.84 107 ARG A CA 1
ATOM 827 C C . ARG A 1 107 ? 18.714 19.309 25.435 1.00 14.68 107 ARG A C 1
ATOM 828 O O . ARG A 1 107 ? 18.603 18.497 26.393 1.00 13.25 107 ARG A O 1
ATOM 836 N N . GLY A 1 108 ? 18.990 18.891 24.193 1.00 12.19 108 GLY A N 1
ATOM 837 C CA . GLY A 1 108 ? 19.261 17.474 23.930 1.00 11.96 108 GLY A CA 1
ATOM 838 C C . GLY A 1 108 ? 20.416 16.939 24.713 1.00 11.41 108 GLY A C 1
ATOM 839 O O . GLY A 1 108 ? 20.412 15.839 25.189 1.00 11.94 108 GLY A O 1
ATOM 840 N N . ALA A 1 109 ? 21.507 17.715 24.862 1.00 10.41 109 ALA A N 1
ATOM 841 C CA . ALA A 1 109 ? 22.691 17.254 25.478 1.00 10.57 109 ALA A CA 1
ATOM 842 C C . ALA A 1 109 ? 22.424 17.144 27.020 1.00 10.00 109 ALA A C 1
ATOM 843 O O . ALA A 1 109 ? 23.000 16.289 27.641 1.00 12.38 109 ALA A O 1
ATOM 845 N N . GLN A 1 110 ? 21.602 18.033 27.508 1.00 10.69 110 GLN A N 1
ATOM 846 C CA . GLN A 1 110 ? 21.205 18.015 28.924 1.00 12.01 110 GLN A CA 1
ATOM 847 C C . GLN A 1 110 ? 20.416 16.675 29.159 1.00 12.67 110 GLN A C 1
ATOM 848 O O . GLN A 1 110 ? 20.768 15.976 30.145 1.00 13.33 110 GLN A O 1
ATOM 854 N N . ARG A 1 111 ? 19.521 16.344 28.266 1.00 11.67 111 ARG A N 1
ATOM 855 C CA . ARG A 1 111 ? 18.696 15.039 28.406 1.00 12.99 111 ARG A CA 1
ATOM 856 C C . ARG A 1 111 ? 19.605 13.893 28.375 1.00 12.22 111 ARG A C 1
ATOM 857 O O . ARG A 1 111 ? 19.492 12.958 29.116 1.00 14.30 111 ARG A O 1
ATOM 865 N N . ILE A 1 112 ? 20.597 13.843 27.433 1.00 11.93 112 ILE A N 1
ATOM 866 C CA . ILE A 1 112 ? 21.462 12.737 27.331 1.00 12.68 112 ILE A CA 1
ATOM 867 C C . ILE A 1 112 ? 22.283 12.516 28.615 1.00 13.90 112 ILE A C 1
ATOM 868 O O . ILE A 1 112 ? 22.453 11.357 29.120 1.00 12.64 112 ILE A O 1
ATOM 873 N N . SER A 1 113 ? 22.838 13.591 29.180 1.00 11.11 113 SER A N 1
ATOM 874 C CA . SER A 1 113 ? 23.652 13.448 30.392 1.00 12.33 113 SER A CA 1
ATOM 875 C C . SER A 1 113 ? 22.706 12.926 31.581 1.00 13.34 113 SER A C 1
ATOM 876 O O . SER A 1 113 ? 23.194 12.143 32.388 1.00 14.69 113 SER A O 1
ATOM 879 N N . GLU A 1 114 ? 21.489 13.386 31.546 1.00 12.25 114 GLU A N 1
ATOM 880 C CA . GLU A 1 114 ? 20.476 12.955 32.647 1.00 13.57 114 GLU A CA 1
ATOM 881 C C . GLU A 1 114 ? 20.105 11.525 32.464 1.00 15.22 114 GLU A C 1
ATOM 882 O O . GLU A 1 114 ? 19.816 10.828 33.535 1.00 15.76 114 GLU A O 1
ATOM 888 N N . GLU A 1 115 ? 20.004 11.013 31.265 1.00 13.08 115 GLU A N 1
ATOM 889 C CA . GLU A 1 115 ? 19.370 9.695 30.973 1.00 13.54 115 GLU A CA 1
ATOM 890 C C . GLU A 1 115 ? 20.363 8.612 30.688 1.00 13.02 115 GLU A C 1
ATOM 891 O O . GLU A 1 115 ? 19.960 7.486 30.385 1.00 15.42 115 GLU A O 1
ATOM 897 N N . CYS A 1 116 ? 21.678 8.923 30.668 1.00 14.42 116 CYS A N 1
ATOM 898 C CA . CYS A 1 116 ? 22.688 7.910 30.446 1.00 16.04 116 CYS A CA 1
ATOM 899 C C . CYS A 1 116 ? 23.788 8.187 31.352 1.00 17.99 116 CYS A C 1
ATOM 900 O O . CYS A 1 116 ? 24.560 9.126 31.128 1.00 16.13 116 CYS A O 1
ATOM 903 N N . LYS A 1 117 ? 23.946 7.362 32.412 1.00 15.42 117 LYS A N 1
ATOM 904 C CA . LYS A 1 117 ? 24.982 7.603 33.351 1.00 16.51 117 LYS A CA 1
ATOM 905 C C . LYS A 1 117 ? 26.381 7.610 32.696 1.00 14.36 117 LYS A C 1
ATOM 906 O O . LYS A 1 117 ? 27.198 8.386 33.159 1.00 16.52 117 LYS A O 1
ATOM 912 N N . GLU A 1 118 ? 26.572 6.774 31.689 1.00 14.69 118 GLU A N 1
ATOM 913 C CA . GLU A 1 118 ? 27.855 6.499 31.140 1.00 16.10 118 GLU A CA 1
ATOM 914 C C . GLU A 1 118 ? 28.269 7.618 30.088 1.00 15.23 118 GLU A C 1
ATOM 915 O O . GLU A 1 118 ? 29.356 7.468 29.555 1.00 16.12 118 GLU A O 1
ATOM 921 N N . ILE A 1 119 ? 27.416 8.582 29.813 1.00 14.13 119 ILE A N 1
ATOM 922 C CA . ILE A 1 119 ? 27.784 9.624 28.792 1.00 14.29 119 ILE A CA 1
ATOM 923 C C . ILE A 1 119 ? 27.819 10.975 29.462 1.00 13.03 119 ILE A C 1
ATOM 924 O O . ILE A 1 119 ? 26.811 11.479 30.015 1.00 14.53 119 ILE A O 1
ATOM 929 N N . GLN A 1 120 ? 28.974 11.652 29.283 1.00 11.74 120 GLN A N 1
ATOM 930 C CA . GLN A 1 120 ? 29.091 13.076 29.658 1.00 10.99 120 GLN A CA 1
ATOM 931 C C . GLN A 1 120 ? 28.803 13.923 28.400 1.00 9.30 120 GLN A C 1
ATOM 932 O O . GLN A 1 120 ? 29.143 13.462 27.305 1.00 10.00 120 GLN A O 1
ATOM 938 N N . THR A 1 121 ? 28.189 15.070 28.594 1.00 9.26 121 THR A N 1
ATOM 939 C CA . THR A 1 121 ? 27.910 15.968 27.395 1.00 9.81 121 THR A CA 1
ATOM 940 C C . THR A 1 121 ? 28.400 17.346 27.680 1.00 10.69 121 THR A C 1
ATOM 941 O O . THR A 1 121 ? 28.410 17.901 28.791 1.00 9.46 121 THR A O 1
ATOM 945 N N . ILE A 1 122 ? 28.891 18.015 26.590 1.00 9.77 122 ILE A N 1
ATOM 946 C CA . ILE A 1 122 ? 29.355 19.399 26.661 1.00 9.11 122 ILE A CA 1
ATOM 947 C C . ILE A 1 122 ? 28.845 20.121 25.422 1.00 8.54 122 ILE A C 1
ATOM 948 O O . ILE A 1 122 ? 28.924 19.526 24.318 1.00 8.56 122 ILE A O 1
ATOM 953 N N . GLY A 1 123 ? 28.360 21.308 25.583 1.00 7.48 123 GLY A N 1
ATOM 954 C CA . GLY A 1 123 ? 27.875 22.158 24.481 1.00 7.78 123 GLY A CA 1
ATOM 955 C C . GLY A 1 123 ? 28.768 23.300 24.153 1.00 6.96 123 GLY A C 1
ATOM 956 O O . GLY A 1 123 ? 29.424 23.876 25.021 1.00 7.71 123 GLY A O 1
ATOM 957 N N . ILE A 1 124 ? 28.904 23.521 22.849 1.00 5.99 124 ILE A N 1
ATOM 958 C CA . ILE A 1 124 ? 29.713 24.651 22.303 1.00 6.26 124 ILE A CA 1
ATOM 959 C C . ILE A 1 124 ? 28.768 25.554 21.549 1.00 6.79 124 ILE A C 1
ATOM 960 O O . ILE A 1 124 ? 27.932 25.093 20.747 1.00 6.16 124 ILE A O 1
ATOM 965 N N . PRO A 1 125 ? 28.838 26.853 21.815 1.00 6.75 125 PRO A N 1
ATOM 966 C CA . PRO A 1 125 ? 27.848 27.804 21.264 1.00 7.45 125 PRO A CA 1
ATOM 967 C C . PRO A 1 125 ? 28.133 28.211 19.818 1.00 7.93 125 PRO A C 1
ATOM 968 O O . PRO A 1 125 ? 29.051 28.993 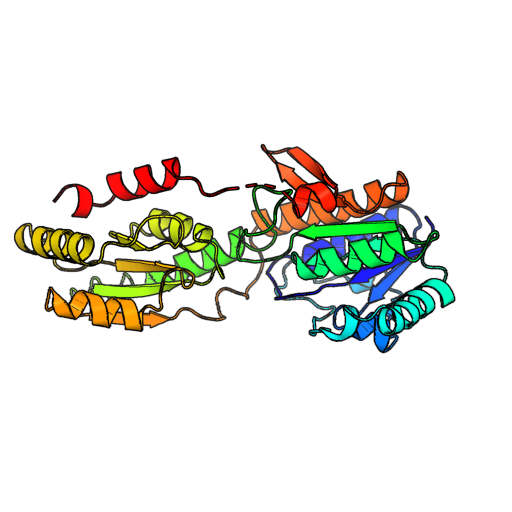19.605 1.00 8.14 125 PRO A O 1
ATOM 972 N N . GLY A 1 126 ? 27.334 27.717 18.906 1.00 7.31 126 GLY A N 1
ATOM 973 C CA . GLY A 1 126 ? 27.494 27.979 17.470 1.00 6.94 126 GLY A CA 1
ATOM 974 C C . GLY A 1 126 ? 26.214 28.578 16.966 1.00 7.23 126 GLY A C 1
ATOM 975 O O . GLY A 1 126 ? 25.132 27.921 16.884 1.00 7.96 126 GLY A O 1
ATOM 976 N N . THR A 1 127 ? 26.264 29.826 16.596 1.00 6.70 127 THR A N 1
ATOM 977 C CA . THR A 1 127 ? 25.144 30.581 15.967 1.00 7.24 127 THR A CA 1
ATOM 978 C C . THR A 1 127 ? 25.633 31.942 15.529 1.00 6.55 127 THR A C 1
ATOM 979 O O . THR A 1 127 ? 26.494 32.533 16.164 1.00 6.58 127 THR A O 1
ATOM 983 N N . ILE A 1 128 ? 25.114 32.439 14.432 1.00 5.67 128 ILE A N 1
ATOM 984 C CA . ILE A 1 128 ? 25.387 33.794 14.058 1.00 6.13 128 ILE A CA 1
ATOM 985 C C . ILE A 1 128 ? 24.705 34.824 14.960 1.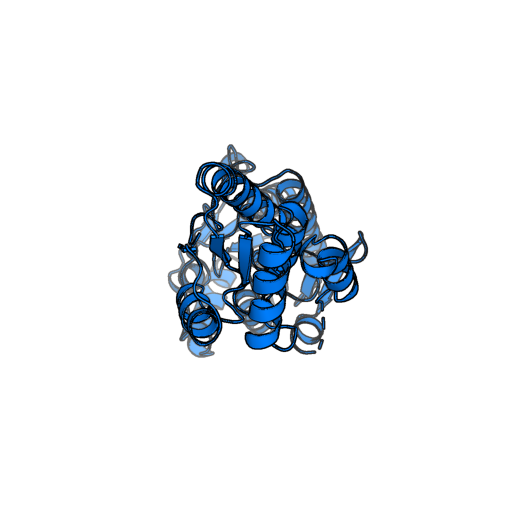00 6.13 128 ILE A C 1
ATOM 986 O O . ILE A 1 128 ? 25.096 35.980 14.959 1.00 6.68 128 ILE A O 1
ATOM 991 N N . ASP A 1 129 ? 23.682 34.387 15.688 1.00 6.75 129 ASP A N 1
ATOM 992 C CA . ASP A 1 129 ? 22.777 35.351 16.317 1.00 7.30 129 ASP A CA 1
ATOM 993 C C . ASP A 1 129 ? 23.281 35.930 17.668 1.00 8.00 129 ASP A C 1
ATOM 994 O O . ASP A 1 129 ? 22.750 36.912 18.112 1.00 7.84 129 ASP A O 1
ATOM 999 N N . ASN A 1 130 ? 24.307 35.343 18.245 1.00 6.81 130 ASN A N 1
ATOM 1000 C CA . ASN A 1 130 ? 24.908 35.752 19.531 1.00 8.91 130 ASN A CA 1
ATOM 1001 C C . ASN A 1 130 ? 23.962 35.593 20.706 1.00 10.50 130 ASN A C 1
ATOM 1002 O O . ASN A 1 130 ? 24.139 36.289 21.693 1.00 15.34 130 ASN A O 1
ATOM 1007 N N . ASP A 1 131 ? 23.019 34.674 20.612 1.00 9.73 131 ASP A N 1
ATOM 1008 C CA . ASP A 1 131 ? 21.852 34.571 21.548 1.00 11.57 131 ASP A CA 1
ATOM 1009 C C . ASP A 1 131 ? 21.926 33.372 22.436 1.00 14.30 131 ASP A C 1
ATOM 1010 O O . ASP A 1 131 ? 20.887 32.861 22.794 1.00 20.08 131 ASP A O 1
ATOM 1015 N N . ILE A 1 132 ? 23.106 32.917 22.841 1.00 10.37 132 ILE A N 1
ATOM 1016 C CA . ILE A 1 132 ? 23.276 31.775 23.715 1.00 10.94 132 ILE A CA 1
ATOM 1017 C C . ILE A 1 132 ? 23.926 32.251 24.948 1.00 12.20 132 ILE A C 1
ATOM 1018 O O . ILE A 1 132 ? 24.930 32.972 24.924 1.00 12.76 132 ILE A O 1
ATOM 1023 N N . ASN A 1 133 ? 23.395 31.908 26.135 1.00 13.17 133 ASN A N 1
ATOM 1024 C CA . ASN A 1 133 ? 24.063 32.229 27.392 1.00 16.58 133 ASN A CA 1
ATOM 1025 C C . ASN A 1 133 ? 25.288 31.375 27.710 1.00 14.15 133 ASN A C 1
ATOM 1026 O O . ASN A 1 133 ? 25.606 30.459 26.922 1.00 14.55 133 ASN A O 1
ATOM 1031 N N . GLY A 1 134 ? 26.096 31.805 28.700 1.00 13.51 134 GLY A N 1
ATOM 1032 C CA . GLY A 1 134 ? 27.357 31.129 28.943 1.00 11.53 134 GLY A CA 1
ATOM 1033 C C . GLY A 1 134 ? 28.530 31.622 28.083 1.00 12.01 134 GLY A C 1
ATOM 1034 O O . GLY A 1 134 ? 29.647 31.177 28.263 1.00 12.71 134 GLY A O 1
ATOM 1035 N N . THR A 1 135 ? 28.234 32.640 27.251 1.00 11.62 135 THR A N 1
ATOM 1036 C CA . THR A 1 135 ? 29.275 33.233 26.452 1.00 10.29 135 THR A CA 1
ATOM 1037 C C . THR A 1 135 ? 28.921 34.652 26.054 1.00 9.60 135 THR A C 1
ATOM 1038 O O . THR A 1 135 ? 27.778 34.960 25.784 1.00 10.92 135 THR A O 1
ATOM 1042 N N . ASP A 1 136 ? 29.919 35.520 25.944 1.00 9.56 136 ASP A N 1
ATOM 1043 C CA . ASP A 1 136 ? 29.675 36.846 25.500 1.00 9.08 136 ASP A CA 1
ATOM 1044 C C . ASP A 1 136 ? 29.458 36.874 23.974 1.00 8.11 136 ASP A C 1
ATOM 1045 O O . ASP A 1 136 ? 28.655 37.648 23.462 1.00 8.85 136 ASP A O 1
ATOM 1050 N N . PHE A 1 137 ? 30.149 35.961 23.291 1.00 8.16 137 PHE A N 1
ATOM 1051 C CA . PHE A 1 137 ? 30.085 35.837 21.798 1.00 7.68 137 PHE A CA 1
ATOM 1052 C C . PHE A 1 137 ? 29.963 34.414 21.414 1.00 6.49 137 PHE A C 1
ATOM 1053 O O . PHE A 1 137 ? 30.627 33.509 21.983 1.00 8.16 137 PHE A O 1
ATOM 1061 N N . THR A 1 138 ? 29.124 34.145 20.437 1.00 5.80 138 THR A N 1
ATOM 1062 C CA . THR A 1 138 ? 28.937 32.809 19.888 1.00 5.76 138 THR A CA 1
ATOM 1063 C C . THR A 1 138 ? 29.811 32.587 18.635 1.00 6.22 138 THR A C 1
ATOM 1064 O O . THR A 1 138 ? 30.152 33.595 17.967 1.00 6.79 138 THR A O 1
ATOM 1068 N N . ILE A 1 139 ? 30.087 31.334 18.301 1.00 6.49 139 ILE A N 1
ATOM 1069 C CA . ILE A 1 139 ? 30.866 31.077 17.060 1.00 6.22 139 ILE A CA 1
ATOM 1070 C C . ILE A 1 139 ? 29.980 31.350 15.868 1.00 6.58 139 ILE A C 1
ATOM 1071 O O . ILE A 1 139 ? 28.897 30.695 15.685 1.00 7.00 139 ILE A O 1
ATOM 1076 N N . GLY A 1 140 ? 30.403 32.303 15.077 1.00 6.13 140 GLY A N 1
ATOM 1077 C CA . GLY A 1 140 ? 29.736 32.764 13.907 1.00 6.43 140 GLY A CA 1
ATOM 1078 C C . GLY A 1 140 ? 29.298 34.204 13.921 1.00 5.52 140 GLY A C 1
ATOM 1079 O O . GLY A 1 140 ? 29.090 34.828 12.865 1.00 5.12 140 GLY A O 1
ATOM 1080 N N . PHE A 1 141 ? 29.190 34.802 15.118 1.00 4.70 141 PHE A N 1
ATOM 1081 C CA . PHE A 1 141 ? 28.759 36.161 15.211 1.00 4.94 141 PHE A CA 1
ATOM 1082 C C . PHE A 1 141 ? 29.690 37.112 14.502 1.00 5.16 141 PHE A C 1
ATOM 1083 O O . PHE A 1 141 ? 29.269 37.981 13.731 1.00 4.76 141 PHE A O 1
ATOM 1091 N N . ASP A 1 142 ? 30.985 36.940 14.760 1.00 5.35 142 ASP A N 1
ATOM 1092 C CA . ASP A 1 142 ? 31.958 37.889 14.160 1.00 5.48 142 ASP A CA 1
ATOM 1093 C C . ASP A 1 142 ? 31.905 37.815 12.658 1.00 5.67 142 ASP A C 1
ATOM 1094 O O . ASP A 1 142 ? 32.060 38.837 11.964 1.00 5.51 142 ASP A O 1
ATOM 1099 N N . THR A 1 143 ? 31.780 36.595 12.133 1.00 5.15 143 THR A N 1
ATOM 1100 C CA . THR A 1 143 ? 31.712 36.412 10.696 1.00 4.67 143 THR A CA 1
ATOM 1101 C C . THR A 1 143 ? 30.478 37.056 10.086 1.00 4.64 143 THR A C 1
ATOM 1102 O O . THR A 1 143 ? 30.541 37.809 9.104 1.00 4.90 143 THR A O 1
ATOM 1106 N N . ALA A 1 144 ? 29.311 36.782 10.718 1.00 4.61 144 ALA A N 1
ATOM 1107 C CA . ALA A 1 144 ? 28.070 37.368 10.225 1.00 5.44 144 ALA A CA 1
ATOM 1108 C C . ALA A 1 144 ? 28.103 38.882 10.312 1.00 4.91 144 ALA A C 1
ATOM 1109 O O . ALA A 1 144 ? 27.600 39.592 9.432 1.00 4.99 144 ALA A O 1
ATOM 1111 N N . LEU A 1 145 ? 28.685 39.441 11.398 1.00 4.47 145 LEU A N 1
ATOM 1112 C CA . LEU A 1 145 ? 28.850 40.861 11.520 1.00 5.25 145 LEU A CA 1
ATOM 1113 C C . LEU A 1 145 ? 29.601 41.432 10.333 1.00 5.04 145 LEU A C 1
ATOM 1114 O O . LEU A 1 145 ? 29.172 42.408 9.697 1.00 5.00 145 LEU A O 1
ATOM 1119 N N . ASN A 1 146 ? 30.733 40.803 10.015 1.00 4.40 146 ASN A N 1
ATOM 1120 C CA . ASN A 1 146 ? 31.514 41.294 8.873 1.00 4.82 146 ASN A CA 1
ATOM 1121 C C . ASN A 1 146 ? 30.808 41.076 7.522 1.00 4.68 146 ASN A C 1
ATOM 1122 O O . ASN A 1 146 ? 30.948 41.860 6.619 1.00 5.68 146 ASN A O 1
ATOM 1127 N N . THR A 1 147 ? 29.991 40.022 7.443 1.00 5.05 147 THR A N 1
ATOM 1128 C CA . THR A 1 147 ? 29.188 39.826 6.224 1.00 5.14 147 THR A CA 1
ATOM 1129 C C . THR A 1 147 ? 28.229 41.004 6.080 1.00 5.59 147 THR A C 1
ATOM 1130 O O . THR A 1 147 ? 28.125 41.593 4.987 1.00 5.57 147 THR A O 1
ATOM 1134 N N . ILE A 1 148 ? 27.484 41.331 7.118 1.00 4.88 148 ILE A N 1
ATOM 1135 C CA . ILE A 1 148 ? 26.551 42.430 7.015 1.00 5.08 148 ILE A CA 1
ATOM 1136 C C . ILE A 1 148 ? 27.246 43.737 6.664 1.00 5.46 148 ILE A C 1
ATOM 1137 O O . ILE A 1 148 ? 26.825 44.506 5.821 1.00 5.30 148 ILE A O 1
ATOM 1142 N N . ILE A 1 149 ? 28.378 44.002 7.311 1.00 4.89 149 ILE A N 1
ATOM 1143 C CA . ILE A 1 149 ? 29.155 45.227 7.030 1.00 6.02 149 ILE A CA 1
ATOM 1144 C C . ILE A 1 149 ? 29.528 45.275 5.565 1.00 6.30 149 ILE A C 1
ATOM 1145 O O . ILE A 1 149 ? 29.350 46.336 4.944 1.00 7.14 149 ILE A O 1
ATOM 1150 N N . GLY A 1 150 ? 29.973 44.205 4.989 1.00 5.94 150 GLY A N 1
ATOM 1151 C CA . GLY A 1 150 ? 30.385 44.242 3.592 1.00 6.59 150 GLY A CA 1
ATOM 1152 C C . GLY A 1 150 ? 29.195 44.552 2.693 1.00 6.87 150 GLY A C 1
ATOM 1153 O O . GLY A 1 150 ? 29.354 45.241 1.698 1.00 9.52 150 GLY A O 1
ATOM 1154 N N . LEU A 1 151 ? 28.069 43.918 2.977 1.00 6.84 151 LEU A N 1
ATOM 1155 C CA . LEU A 1 151 ? 26.881 44.090 2.169 1.00 7.01 151 LEU A CA 1
ATOM 1156 C C . LEU A 1 151 ? 26.377 45.530 2.260 1.00 7.17 151 LEU A C 1
ATOM 1157 O O . LEU A 1 151 ? 26.023 46.178 1.253 1.00 6.71 151 LEU A O 1
ATOM 1162 N N . VAL A 1 152 ? 26.316 46.067 3.480 1.00 6.77 152 VAL A N 1
ATOM 1163 C CA . VAL A 1 152 ? 25.754 47.405 3.684 1.00 6.85 152 VAL A CA 1
ATOM 1164 C C . VAL A 1 152 ? 26.728 48.484 3.137 1.00 8.51 152 VAL A C 1
ATOM 1165 O O . VAL A 1 152 ? 26.312 49.522 2.629 1.00 7.93 152 VAL A O 1
ATOM 1169 N N . ASP A 1 153 ? 28.037 48.236 3.234 1.00 7.40 153 ASP A N 1
ATOM 1170 C CA . ASP A 1 153 ? 29.033 49.176 2.675 1.00 9.21 153 ASP A CA 1
ATOM 1171 C C . ASP A 1 153 ? 28.706 49.257 1.155 1.00 8.72 153 ASP A C 1
ATOM 1172 O O . ASP A 1 153 ? 28.815 50.323 0.544 1.00 9.61 153 ASP A O 1
ATOM 1177 N N . LYS A 1 154 ? 28.335 48.152 0.483 1.00 8.11 154 LYS A N 1
ATOM 1178 C CA . LYS A 1 154 ? 27.992 48.209 -0.909 1.00 8.52 154 LYS A CA 1
ATOM 1179 C C . LYS A 1 154 ? 26.707 48.991 -1.161 1.00 7.61 154 LYS A C 1
ATOM 1180 O O . LYS A 1 154 ? 26.591 49.783 -2.115 1.00 7.98 154 LYS A O 1
ATOM 1186 N N . ILE A 1 155 ? 25.696 48.688 -0.357 1.00 6.64 155 ILE A N 1
ATOM 1187 C CA . ILE A 1 155 ? 24.442 49.424 -0.443 1.00 7.08 155 ILE A CA 1
ATOM 1188 C C . ILE A 1 155 ? 24.663 50.905 -0.272 1.00 7.70 155 ILE A C 1
ATOM 1189 O O . ILE A 1 155 ? 24.046 51.733 -0.950 1.00 7.70 155 ILE A O 1
ATOM 1194 N N A ARG A 1 156 ? 25.557 51.279 0.632 0.50 7.63 156 ARG A N 1
ATOM 1195 N N B ARG A 1 156 ? 25.560 51.286 0.628 0.50 7.91 156 ARG A N 1
ATOM 1196 C CA A ARG A 1 156 ? 25.811 52.671 0.829 0.50 8.77 156 ARG A CA 1
ATOM 1197 C CA B ARG A 1 156 ? 25.825 52.687 0.791 0.50 9.24 156 ARG A CA 1
ATOM 1198 C C A ARG A 1 156 ? 26.318 53.390 -0.426 0.50 7.78 156 ARG A C 1
ATOM 1199 C C B ARG A 1 156 ? 26.303 53.393 -0.455 0.50 7.96 156 ARG A C 1
ATOM 1200 O O A ARG A 1 156 ? 26.073 54.591 -0.608 0.50 8.34 156 ARG A O 1
ATOM 1201 O O B ARG A 1 156 ? 26.059 54.592 -0.643 0.50 8.39 156 ARG A O 1
ATOM 1216 N N . ASP A 1 157 ? 27.084 52.704 -1.284 1.00 7.52 157 ASP A N 1
ATOM 1217 C CA . ASP A 1 157 ? 27.555 53.283 -2.543 1.00 7.87 157 ASP A CA 1
ATOM 1218 C C . ASP A 1 157 ? 26.382 53.727 -3.419 1.00 8.16 157 ASP A C 1
ATOM 1219 O O . ASP A 1 157 ? 26.339 54.827 -3.972 1.00 8.79 157 ASP A O 1
ATOM 1224 N N . THR A 1 158 ? 25.415 52.843 -3.524 1.00 6.91 158 THR A N 1
ATOM 1225 C CA . THR A 1 158 ? 24.254 53.124 -4.381 1.00 7.78 158 THR A CA 1
ATOM 1226 C C . THR A 1 158 ? 23.307 54.105 -3.736 1.00 7.56 158 THR A C 1
ATOM 1227 O O . THR A 1 158 ? 22.695 54.965 -4.401 1.00 9.08 158 THR A O 1
ATOM 1231 N N . ALA A 1 159 ? 23.144 54.005 -2.432 1.00 6.35 159 ALA A N 1
ATOM 1232 C CA . ALA A 1 159 ? 22.383 55.021 -1.668 1.00 7.67 159 ALA A CA 1
ATOM 1233 C C . ALA A 1 159 ? 22.923 56.394 -1.890 1.00 7.90 159 ALA A C 1
ATOM 1234 O O . ALA A 1 159 ? 22.165 57.367 -2.103 1.00 8.54 159 ALA A O 1
ATOM 1236 N N A SER A 1 160 ? 24.245 56.543 -1.782 0.50 7.72 160 SER A N 1
ATOM 1237 N N B SER A 1 160 ? 24.241 56.542 -1.780 0.50 8.18 160 SER A N 1
ATOM 1238 C CA A SER A 1 160 ? 24.906 57.837 -1.942 0.50 8.55 160 SER A CA 1
ATOM 1239 C CA B SER A 1 160 ? 24.872 57.834 -1.945 0.50 9.74 160 SER A CA 1
ATOM 1240 C C A SER A 1 160 ? 24.746 58.384 -3.363 0.50 9.41 160 SER A C 1
ATOM 1241 C C B SER A 1 160 ? 24.705 58.378 -3.365 0.50 10.03 160 SER A C 1
ATOM 1242 O O A SER A 1 160 ? 24.488 59.581 -3.552 0.50 10.74 160 SER A O 1
ATOM 1243 O O B SER A 1 160 ? 24.429 59.570 -3.554 0.50 11.21 160 SER A O 1
ATOM 1248 N N . SER A 1 161 ? 24.865 57.528 -4.379 1.00 9.30 161 SER A N 1
ATOM 1249 C CA . SER A 1 161 ? 24.787 57.999 -5.741 1.00 9.12 161 SER A CA 1
ATOM 1250 C C . SER A 1 161 ? 23.432 58.659 -6.021 1.00 8.19 161 SER A C 1
ATOM 1251 O O . SER A 1 161 ? 23.379 59.590 -6.848 1.00 9.44 161 SER A O 1
ATOM 1254 N N . HIS A 1 162 ? 22.377 58.069 -5.454 1.00 8.24 162 HIS A N 1
ATOM 1255 C CA . HIS A 1 162 ? 20.978 58.419 -5.785 1.00 8.50 162 HIS A CA 1
ATOM 1256 C C . HIS A 1 162 ? 20.240 59.166 -4.654 1.00 8.90 162 HIS A C 1
ATOM 1257 O O . HIS A 1 162 ? 19.042 59.433 -4.855 1.00 11.43 162 HIS A O 1
ATOM 1264 N N . ALA A 1 163 ? 20.900 59.480 -3.569 1.00 9.42 163 ALA A N 1
ATOM 1265 C CA . ALA A 1 163 ? 20.233 60.010 -2.387 1.00 10.46 163 ALA A CA 1
ATOM 1266 C C . ALA A 1 163 ? 19.012 59.194 -2.015 1.00 11.33 163 ALA A C 1
ATOM 1267 O O . ALA A 1 163 ? 17.919 59.716 -1.838 1.00 13.56 163 ALA A O 1
ATOM 1269 N N . ARG A 1 164 ? 19.227 57.914 -1.888 1.00 10.74 164 ARG A N 1
ATOM 1270 C CA . ARG A 1 164 ? 18.163 56.901 -1.689 1.00 12.27 164 ARG A CA 1
ATOM 1271 C C . ARG A 1 164 ? 18.318 56.328 -0.292 1.00 14.30 164 ARG A C 1
ATOM 1272 O O . ARG A 1 164 ? 19.415 55.858 0.077 1.00 13.00 164 ARG A O 1
ATOM 1280 N N . THR A 1 165 ? 17.255 56.357 0.504 1.00 10.23 165 THR A N 1
ATOM 1281 C CA . THR A 1 165 ? 17.235 55.751 1.816 1.00 10.19 165 THR A CA 1
ATOM 1282 C C . THR A 1 165 ? 16.980 54.270 1.721 1.00 10.62 165 THR A C 1
ATOM 1283 O O . THR A 1 165 ? 16.195 53.824 0.854 1.00 11.39 165 THR A O 1
ATOM 1287 N N . PHE A 1 166 ? 17.741 53.477 2.460 1.00 8.53 166 PHE A N 1
ATOM 1288 C CA . PHE A 1 166 ? 17.519 52.038 2.491 1.00 8.10 166 PHE A CA 1
ATOM 1289 C C . PHE A 1 166 ? 17.127 51.550 3.840 1.00 8.51 166 PHE A C 1
ATOM 1290 O O . PHE A 1 166 ? 17.749 51.947 4.852 1.00 11.11 166 PHE A O 1
ATOM 1298 N N . ILE A 1 167 ? 16.158 50.679 3.865 1.00 7.99 167 ILE A N 1
ATOM 1299 C CA . ILE A 1 167 ? 15.708 50.020 5.070 1.00 8.95 167 ILE A CA 1
ATOM 1300 C C . ILE A 1 167 ? 16.142 48.588 4.906 1.00 8.76 167 ILE A C 1
ATOM 1301 O O . ILE A 1 167 ? 15.680 47.883 4.029 1.00 8.99 167 ILE A O 1
ATOM 1306 N N . ILE A 1 168 ? 17.097 48.187 5.769 1.00 8.47 168 ILE A N 1
ATOM 1307 C CA . ILE A 1 168 ? 17.834 46.906 5.594 1.00 7.75 168 ILE A CA 1
ATOM 1308 C C . ILE A 1 168 ? 17.545 45.980 6.744 1.00 7.54 168 ILE A C 1
ATOM 1309 O O . ILE A 1 168 ? 17.729 46.329 7.940 1.00 8.71 168 ILE A O 1
ATOM 1314 N N . GLU A 1 169 ? 17.082 44.789 6.455 1.00 7.48 169 GLU A N 1
ATOM 1315 C CA . GLU A 1 169 ? 16.805 43.798 7.447 1.00 8.00 169 GLU A CA 1
ATOM 1316 C C . GLU A 1 169 ? 17.956 42.842 7.710 1.00 8.16 169 GLU A C 1
ATOM 1317 O O . GLU A 1 169 ? 18.417 42.213 6.762 1.00 7.95 169 GLU A O 1
ATOM 1323 N N . ALA A 1 170 ? 18.396 42.756 8.958 1.00 7.80 170 ALA A N 1
ATOM 1324 C CA . ALA A 1 170 ? 19.430 41.860 9.404 1.00 7.38 170 ALA A CA 1
ATOM 1325 C C . ALA A 1 170 ? 18.840 40.671 10.133 1.00 8.36 170 ALA A C 1
ATOM 1326 O O . ALA A 1 170 ? 17.714 40.730 10.689 1.00 8.42 170 ALA A O 1
ATOM 1328 N N . MET A 1 171 ? 19.582 39.557 10.182 1.00 7.04 171 MET A N 1
ATOM 1329 C CA . MET A 1 171 ? 19.226 38.406 10.925 1.00 7.18 171 MET A CA 1
ATOM 1330 C C . MET A 1 171 ? 19.502 38.644 12.426 1.00 7.55 171 MET A C 1
ATOM 1331 O O . MET A 1 171 ? 19.893 39.744 12.809 1.00 9.45 171 MET A O 1
ATOM 1336 N N . GLY A 1 172 ? 19.273 37.622 13.244 1.00 7.50 172 GLY A N 1
ATOM 1337 C CA . GLY A 1 172 ? 19.475 37.662 14.666 1.00 7.90 172 GLY A CA 1
ATOM 1338 C C . GLY A 1 172 ? 18.399 36.988 15.489 1.00 8.71 172 GLY A C 1
ATOM 1339 O O . GLY A 1 172 ? 18.587 36.857 16.702 1.00 8.77 172 GLY A O 1
ATOM 1340 N N . ARG A 1 173 ? 17.375 36.495 14.823 1.00 8.75 173 ARG A N 1
ATOM 1341 C CA . ARG A 1 173 ? 16.263 35.800 15.527 1.00 10.15 173 ARG A CA 1
ATOM 1342 C C . ARG A 1 173 ? 15.659 36.857 16.509 1.00 10.32 173 ARG A C 1
ATOM 1343 O O . ARG A 1 173 ? 15.111 37.906 16.043 1.00 13.53 173 ARG A O 1
ATOM 1351 N N . ASP A 1 174 ? 15.711 36.626 17.824 1.00 10.79 174 ASP A N 1
ATOM 1352 C CA . ASP A 1 174 ? 15.149 37.630 18.725 1.00 12.65 174 ASP A CA 1
ATOM 1353 C C . ASP A 1 174 ? 16.218 38.488 19.388 1.00 13.65 174 ASP A C 1
ATOM 1354 O O . ASP A 1 174 ? 15.973 39.217 20.367 1.00 14.13 174 ASP A O 1
ATOM 1359 N N . CYS A 1 175 ? 17.451 38.493 18.786 1.00 10.24 175 CYS A N 1
ATOM 1360 C CA . CYS A 1 175 ? 18.558 39.207 19.376 1.00 9.11 175 CYS A CA 1
ATOM 1361 C C . CYS A 1 175 ? 18.959 40.356 18.445 1.00 9.38 175 CYS A C 1
ATOM 1362 O O . CYS A 1 175 ? 19.174 40.161 17.243 1.00 10.30 175 CYS A O 1
ATOM 1365 N N . GLY A 1 176 ? 19.133 41.538 18.991 1.00 8.51 176 GLY A N 1
ATOM 1366 C CA . GLY A 1 176 ? 19.564 42.716 18.241 1.00 8.65 176 GLY A CA 1
ATOM 1367 C C . GLY A 1 176 ? 21.050 42.965 18.085 1.00 7.36 176 GLY A C 1
ATOM 1368 O O . GLY A 1 176 ? 21.430 43.971 17.582 1.00 8.07 176 GLY A O 1
ATOM 1369 N N . ASP A 1 177 ? 21.862 42.023 18.576 1.00 8.36 177 ASP A N 1
ATOM 1370 C CA . ASP A 1 177 ? 23.311 42.242 18.571 1.00 7.86 177 ASP A CA 1
ATOM 1371 C C . ASP A 1 177 ? 23.867 42.463 17.140 1.00 6.88 177 ASP A C 1
ATOM 1372 O O . ASP A 1 177 ? 24.699 43.313 16.974 1.00 6.85 177 ASP A O 1
ATOM 1377 N N . LEU A 1 178 ? 23.488 41.611 16.182 1.00 6.47 178 LEU A N 1
ATOM 1378 C CA . LEU A 1 178 ? 23.993 41.778 14.834 1.00 6.47 178 LEU A CA 1
ATOM 1379 C C . LEU A 1 178 ? 23.669 43.162 14.303 1.00 7.14 178 LEU A C 1
ATOM 1380 O O . LEU A 1 178 ? 24.488 43.853 13.768 1.00 7.07 178 LEU A O 1
ATOM 1385 N N . ALA A 1 179 ? 22.373 43.573 14.437 1.00 6.75 179 ALA A N 1
ATOM 1386 C CA . ALA A 1 179 ? 21.962 44.876 13.969 1.00 7.00 179 ALA A CA 1
ATOM 1387 C C . ALA A 1 179 ? 22.713 46.029 14.688 1.00 6.49 179 ALA A C 1
ATOM 1388 O O . ALA A 1 179 ? 23.066 46.991 14.034 1.00 6.39 179 ALA A O 1
ATOM 1390 N N . LEU A 1 180 ? 22.890 45.894 15.994 1.00 7.14 180 LEU A N 1
ATOM 1391 C CA . LEU A 1 180 ? 23.629 46.930 16.728 1.00 7.99 180 LEU A CA 1
ATOM 1392 C C . LEU A 1 180 ? 25.080 47.054 16.301 1.00 7.65 180 LEU A C 1
ATOM 1393 O O . LEU A 1 180 ? 25.571 48.122 15.947 1.00 7.85 180 LEU A O 1
ATOM 1398 N N . TRP A 1 181 ? 25.802 45.934 16.324 1.00 6.52 181 TRP A N 1
ATOM 1399 C CA . TRP A 1 181 ? 27.203 45.973 15.964 1.00 5.95 181 TRP A CA 1
ATOM 1400 C C . TRP A 1 181 ? 27.412 46.404 14.520 1.00 6.64 181 TRP A C 1
ATOM 1401 O O . TRP A 1 181 ? 28.288 47.177 14.168 1.00 7.67 181 TRP A O 1
ATOM 1412 N N . ALA A 1 182 ? 26.617 45.803 13.615 1.00 6.43 182 ALA A N 1
ATOM 1413 C CA . ALA A 1 182 ? 26.721 46.221 12.217 1.00 6.95 182 ALA A CA 1
ATOM 1414 C C . ALA A 1 182 ? 26.285 47.618 11.957 1.00 7.30 182 ALA A C 1
ATOM 1415 O O . ALA A 1 182 ? 26.879 48.346 11.173 1.00 7.48 182 ALA A O 1
ATOM 1417 N N . GLY A 1 183 ? 25.249 48.065 12.656 1.00 8.39 183 GLY A N 1
ATOM 1418 C CA . GLY A 1 183 ? 24.731 49.403 12.436 1.00 8.65 183 GLY A CA 1
ATOM 1419 C C . GLY A 1 183 ? 25.706 50.453 12.877 1.00 8.61 183 GLY A C 1
ATOM 1420 O O . GLY A 1 183 ? 25.951 51.390 12.140 1.00 9.29 183 GLY A O 1
ATOM 1421 N N . LEU A 1 184 ? 26.336 50.235 14.013 1.00 7.70 184 LEU A N 1
ATOM 1422 C CA . LEU A 1 184 ? 27.400 51.164 14.460 1.00 9.33 184 LEU A CA 1
ATOM 1423 C C . LEU A 1 184 ? 28.511 51.130 13.408 1.00 9.10 184 LEU A C 1
ATOM 1424 O O . LEU A 1 184 ? 28.978 52.188 12.984 1.00 10.41 184 LEU A O 1
ATOM 1429 N N . SER A 1 185 ? 28.861 49.968 12.963 1.00 8.29 185 SER A N 1
ATOM 1430 C CA . SER A 1 185 ? 30.007 49.799 12.049 1.00 7.65 185 SER A CA 1
ATOM 1431 C C . SER A 1 185 ? 29.847 50.475 10.680 1.00 7.62 185 SER A C 1
ATOM 1432 O O . SER A 1 185 ? 30.774 50.854 10.015 1.00 7.80 185 SER A O 1
ATOM 1435 N N . VAL A 1 186 ? 28.612 50.531 10.222 1.00 8.81 186 VAL A N 1
ATOM 1436 C CA . VAL A 1 186 ? 28.325 51.177 8.904 1.00 9.35 186 VAL A CA 1
ATOM 1437 C C . VAL A 1 186 ? 27.817 52.595 9.049 1.00 10.50 186 VAL A C 1
ATOM 1438 O O . VAL A 1 186 ? 27.429 53.231 8.010 1.00 13.61 186 VAL A O 1
ATOM 1442 N N . GLY A 1 187 ? 27.801 53.144 10.247 1.00 10.53 187 GLY A N 1
ATOM 1443 C CA . GLY A 1 187 ? 27.235 54.466 10.466 1.00 10.81 187 GLY A CA 1
ATOM 1444 C C . GLY A 1 187 ? 25.781 54.610 10.195 1.00 11.95 187 GLY A C 1
ATOM 1445 O O . GLY A 1 187 ? 25.340 55.687 9.690 1.00 12.06 187 GLY A O 1
ATOM 1446 N N . ALA A 1 188 ? 25.040 53.519 10.417 1.00 9.85 188 ALA A N 1
ATOM 1447 C CA . ALA A 1 188 ? 23.585 53.573 10.215 1.00 10.34 188 ALA A CA 1
ATOM 1448 C C . ALA A 1 188 ? 23.059 54.676 11.045 1.00 10.80 188 ALA A C 1
ATOM 1449 O O . ALA A 1 188 ? 23.319 54.727 12.261 1.00 11.99 188 ALA A O 1
ATOM 1451 N N . GLU A 1 189 ? 22.206 55.493 10.425 1.00 10.59 189 GLU A N 1
ATOM 1452 C CA . GLU A 1 189 ? 21.615 56.613 11.115 1.00 12.93 189 GLU A CA 1
ATOM 1453 C C . GLU A 1 189 ? 20.518 56.265 12.045 1.00 11.08 189 GLU A C 1
ATOM 1454 O O . GLU A 1 189 ? 20.217 57.006 13.021 1.00 11.92 189 GLU A O 1
ATOM 1460 N N . THR A 1 190 ? 19.870 55.097 11.877 1.00 9.73 190 THR A N 1
ATOM 1461 C CA . THR A 1 190 ? 18.858 54.540 12.694 1.00 10.32 190 THR A CA 1
ATOM 1462 C C . THR A 1 190 ? 19.065 53.053 12.814 1.00 10.31 190 THR A C 1
ATOM 1463 O O . THR A 1 190 ? 19.345 52.395 11.796 1.00 9.92 190 THR A O 1
ATOM 1467 N N . ILE A 1 191 ? 18.995 52.525 14.044 1.00 9.81 191 ILE A N 1
ATOM 1468 C CA . ILE A 1 191 ? 19.027 51.099 14.271 1.00 10.06 191 ILE A CA 1
ATOM 1469 C C . ILE A 1 191 ? 17.785 50.673 15.093 1.00 11.49 191 ILE A C 1
ATOM 1470 O O . ILE A 1 191 ? 17.538 51.257 16.171 1.00 13.35 191 ILE A O 1
ATOM 1475 N N . VAL A 1 192 ? 17.073 49.694 14.576 1.00 9.51 192 VAL A N 1
ATOM 1476 C CA . VAL A 1 192 ? 15.826 49.202 15.179 1.00 11.34 192 VAL A CA 1
ATOM 1477 C C . VAL A 1 192 ? 16.071 47.839 15.738 1.00 10.89 192 VAL A C 1
ATOM 1478 O O . VAL A 1 192 ? 16.355 46.888 14.969 1.00 10.60 192 VAL A O 1
ATOM 1482 N N . VAL A 1 193 ? 15.948 47.660 17.057 1.00 10.25 193 VAL A N 1
ATOM 1483 C CA . VAL A 1 193 ? 16.239 46.409 17.709 1.00 9.88 193 VAL A CA 1
ATOM 1484 C C . VAL A 1 193 ? 15.134 46.025 18.685 1.00 12.40 193 VAL A C 1
ATOM 1485 O O . VAL A 1 193 ? 14.482 46.935 19.219 1.00 12.24 193 VAL A O 1
ATOM 1489 N N . PRO A 1 194 ? 14.936 44.743 18.951 1.00 11.18 194 PRO A N 1
ATOM 1490 C CA . PRO A 1 194 ? 13.777 44.297 19.799 1.00 12.02 194 PRO A CA 1
ATOM 1491 C C . PRO A 1 194 ? 14.015 44.661 21.279 1.00 12.63 194 PRO A C 1
ATOM 1492 O O . PRO A 1 194 ? 13.021 44.650 22.067 1.00 14.72 194 PRO A O 1
ATOM 1496 N N . GLU A 1 195 ? 15.227 44.947 21.673 1.00 10.32 195 GLU A N 1
ATOM 1497 C CA . GLU A 1 195 ? 15.519 45.221 23.097 1.00 11.51 195 GLU A CA 1
ATOM 1498 C C . GLU A 1 195 ? 15.171 46.604 23.515 1.00 11.52 195 GLU A C 1
ATOM 1499 O O . GLU A 1 195 ? 15.277 46.908 24.745 1.00 14.29 195 GLU A O 1
ATOM 1505 N N . VAL A 1 196 ? 14.759 47.472 22.641 1.00 12.34 196 VAL A N 1
ATOM 1506 C CA . VAL A 1 196 ? 14.490 48.901 22.900 1.00 15.26 196 VAL A CA 1
ATOM 1507 C C . VAL A 1 196 ? 13.123 49.195 22.414 1.00 16.17 196 VAL A C 1
ATOM 1508 O O . VAL A 1 196 ? 12.622 48.703 21.386 1.00 19.04 196 VAL A O 1
ATOM 1512 N N . LYS A 1 197 ? 12.334 50.020 23.159 1.00 15.15 197 LYS A N 1
ATOM 1513 C CA . LYS A 1 197 ? 11.016 50.360 22.684 1.00 16.33 197 LYS A CA 1
ATOM 1514 C C . LYS A 1 197 ? 11.084 50.998 21.280 1.00 15.03 197 LYS A C 1
ATOM 1515 O O . LYS A 1 197 ? 11.913 51.821 21.030 1.00 15.23 197 LYS A O 1
ATOM 1521 N N . THR A 1 198 ? 10.184 50.483 20.408 1.00 20.97 198 THR A N 1
ATOM 1522 C CA . THR A 1 198 ? 10.064 50.939 19.030 1.00 23.40 198 THR A CA 1
ATOM 1523 C C . THR A 1 198 ? 9.204 52.160 18.903 1.00 19.76 198 THR A C 1
ATOM 1524 O O . THR A 1 198 ? 8.100 52.066 19.346 1.00 25.65 198 THR A O 1
ATOM 1528 N N . ASP A 1 199 ? 9.734 53.232 18.391 1.00 18.85 199 ASP A N 1
ATOM 1529 C CA . ASP A 1 199 ? 8.930 54.473 18.127 1.00 23.74 199 ASP A CA 1
ATOM 1530 C C . ASP A 1 199 ? 9.181 54.964 16.730 1.00 18.42 199 ASP A C 1
ATOM 1531 O O . ASP A 1 199 ? 10.04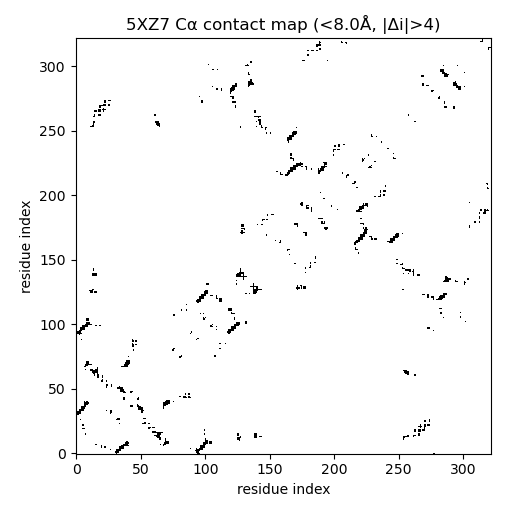4 55.784 16.400 1.00 19.33 199 ASP A O 1
ATOM 1536 N N . ILE A 1 200 ? 8.360 54.410 15.843 1.00 19.95 200 ILE A N 1
ATOM 1537 C CA . ILE A 1 200 ? 8.428 54.797 14.410 1.00 20.74 200 ILE A CA 1
ATOM 1538 C C . ILE A 1 200 ? 8.221 56.243 14.140 1.00 20.16 200 ILE A C 1
ATOM 1539 O O . ILE A 1 200 ? 8.876 56.841 13.317 1.00 20.52 200 ILE A O 1
ATOM 1544 N N . LYS A 1 201 ? 7.307 56.885 14.908 1.00 21.66 201 LYS A N 1
ATOM 1545 C CA . LYS A 1 201 ? 7.143 58.336 14.758 1.00 26.50 201 LYS A CA 1
ATOM 1546 C C . LYS A 1 201 ? 8.343 59.099 15.015 0.00 21.55 201 LYS A C 1
ATOM 1547 O O . LYS A 1 201 ? 8.681 59.891 14.388 1.00 23.24 201 LYS A O 1
ATOM 1553 N N . GLU A 1 202 ? 9.014 58.790 16.021 1.00 26.08 202 GLU A N 1
ATOM 1554 C CA . GLU A 1 202 ? 10.275 59.374 16.439 1.00 26.43 202 GLU A CA 1
ATOM 1555 C C . GLU A 1 202 ? 11.321 59.258 15.390 1.00 22.46 202 GLU A C 1
ATOM 1556 O O . GLU A 1 202 ? 12.047 60.215 15.108 1.00 26.33 202 GLU A O 1
ATOM 1562 N N . ILE A 1 203 ? 11.405 58.067 14.787 1.00 22.80 203 ILE A N 1
ATOM 1563 C CA . ILE A 1 203 ? 12.362 57.789 13.720 1.00 21.32 203 ILE A CA 1
ATOM 1564 C C . ILE A 1 203 ? 12.021 58.609 12.498 1.00 23.44 203 ILE A C 1
ATOM 1565 O O . ILE A 1 203 ? 12.898 59.249 11.873 1.00 20.70 203 ILE A O 1
ATOM 1570 N N . ALA A 1 204 ? 10.731 58.646 12.147 1.00 21.15 204 ALA A N 1
ATOM 1571 C CA . ALA A 1 204 ? 10.340 59.521 11.073 1.00 23.84 204 ALA A CA 1
ATOM 1572 C C . ALA A 1 204 ? 10.733 60.987 11.326 1.00 23.27 204 ALA A C 1
ATOM 1573 O O . ALA A 1 204 ? 11.182 61.670 10.437 1.00 24.97 204 ALA A O 1
ATOM 1575 N N . ASP A 1 205 ? 10.484 61.452 12.543 1.00 26.23 205 ASP A N 1
ATOM 1576 C CA . ASP A 1 205 ? 10.786 62.883 12.924 1.00 26.27 205 ASP A CA 1
ATOM 1577 C C . ASP A 1 205 ? 12.248 63.170 12.730 1.00 27.95 205 ASP A C 1
ATOM 1578 O O . ASP A 1 205 ? 12.606 64.209 12.269 1.00 28.27 205 ASP A O 1
ATOM 1583 N N . LYS A 1 206 ? 13.120 62.213 13.117 1.00 26.07 206 LYS A N 1
ATOM 1584 C CA . LYS A 1 206 ? 14.564 62.366 13.007 1.00 25.44 206 LYS A CA 1
ATOM 1585 C C . LYS A 1 206 ? 14.974 62.417 11.572 1.00 23.55 206 LYS A C 1
ATOM 1586 O O . LYS A 1 206 ? 15.804 63.213 11.164 1.00 25.90 206 LYS A O 1
ATOM 1592 N N . ILE A 1 207 ? 14.364 61.565 10.764 1.00 24.74 207 ILE A N 1
ATOM 1593 C CA . ILE A 1 207 ? 14.676 61.550 9.347 1.00 25.96 207 ILE A CA 1
ATOM 1594 C C . ILE A 1 207 ? 14.259 62.853 8.649 1.00 26.20 207 ILE A C 1
ATOM 1595 O O . ILE A 1 207 ? 15.037 63.436 7.912 1.00 26.14 207 ILE A O 1
ATOM 1600 N N . GLU A 1 208 ? 13.028 63.285 8.911 1.00 29.39 208 GLU A N 1
ATOM 1601 C CA . GLU A 1 208 ? 12.487 64.542 8.356 1.00 29.80 208 GLU A CA 1
ATOM 1602 C C . GLU A 1 208 ? 13.395 65.721 8.744 1.00 30.76 208 GLU A C 1
ATOM 1603 O O . GLU A 1 208 ? 13.689 66.564 7.929 1.00 31.04 208 GLU A O 1
ATOM 1609 N N . GLN A 1 209 ? 13.832 65.770 9.992 1.00 30.22 209 GLN A N 1
ATOM 1610 C CA . GLN A 1 209 ? 14.690 66.828 10.470 1.00 30.35 209 GLN A CA 1
ATOM 1611 C C . GLN A 1 209 ? 16.026 66.825 9.785 1.00 32.35 209 GLN A C 1
ATOM 1612 O O . GLN A 1 209 ? 16.614 67.912 9.470 1.00 35.05 209 GLN A O 1
ATOM 1618 N N . GLY A 1 210 ? 16.571 65.621 9.581 1.00 29.25 210 GLY A N 1
ATOM 1619 C CA . GLY A 1 210 ? 17.774 65.485 8.777 1.00 29.37 210 GLY A CA 1
ATOM 1620 C C . GLY A 1 210 ? 17.632 66.131 7.423 1.00 30.97 210 GLY A C 1
ATOM 1621 O O . GLY A 1 210 ? 18.516 66.901 6.976 1.00 30.31 210 GLY A O 1
ATOM 1622 N N . ILE A 1 211 ? 16.529 65.820 6.760 1.00 30.37 211 ILE A N 1
ATOM 1623 C CA . ILE A 1 211 ? 16.277 66.383 5.393 1.00 37.18 211 ILE A CA 1
ATOM 1624 C C . ILE A 1 211 ? 16.262 67.926 5.425 1.00 36.22 211 ILE A C 1
ATOM 1625 O O . ILE A 1 211 ? 16.961 68.577 4.614 1.00 35.68 211 ILE A O 1
ATOM 1630 N N . LYS A 1 212 ? 15.524 68.495 6.383 1.00 37.46 212 LYS A N 1
ATOM 1631 C CA . LYS A 1 212 ? 15.550 69.934 6.680 1.00 37.02 212 LYS A CA 1
ATOM 1632 C C . LYS A 1 212 ? 16.974 70.477 6.775 1.00 40.54 212 LYS A C 1
ATOM 1633 O O . LYS A 1 212 ? 17.241 71.567 6.248 1.00 42.64 212 LYS A O 1
ATOM 1639 N N . ARG A 1 213 ? 17.894 69.694 7.381 1.00 39.41 213 ARG A N 1
ATOM 1640 C CA . ARG A 1 213 ? 19.326 70.028 7.567 1.00 35.20 213 ARG A CA 1
ATOM 1641 C C . ARG A 1 213 ? 20.269 69.615 6.425 1.00 39.92 213 ARG A C 1
ATOM 1642 O O . ARG A 1 213 ? 21.466 69.741 6.578 1.00 40.11 213 ARG A O 1
ATOM 1650 N N . GLY A 1 214 ? 19.731 69.125 5.294 1.00 33.93 214 GLY A N 1
ATOM 1651 C CA . GLY A 1 214 ? 20.485 68.762 4.095 1.00 33.97 214 GLY A CA 1
ATOM 1652 C C . GLY A 1 214 ? 21.080 67.337 4.109 1.00 36.75 214 GLY A C 1
ATOM 1653 O O . GLY A 1 214 ? 21.924 66.990 3.284 1.00 34.48 214 GLY A O 1
ATOM 1654 N N . LYS A 1 215 ? 20.658 66.527 5.067 1.00 36.83 215 LYS A N 1
ATOM 1655 C CA . LYS A 1 215 ? 20.964 65.071 5.046 1.00 35.46 215 LYS A CA 1
ATOM 1656 C C . LYS A 1 215 ? 19.816 64.437 4.242 1.00 33.78 215 LYS A C 1
ATOM 1657 O O . LYS A 1 215 ? 18.686 64.308 4.759 1.00 38.57 215 LYS A O 1
ATOM 1663 N N . LYS A 1 216 ? 20.139 64.050 3.007 1.00 30.61 216 LYS A N 1
ATOM 1664 C CA . LYS A 1 216 ? 19.158 63.748 2.014 1.00 32.77 216 LYS A CA 1
ATOM 1665 C C . LYS A 1 216 ? 18.713 62.269 2.126 1.00 34.45 216 LYS A C 1
ATOM 1666 O O . LYS A 1 216 ? 17.551 61.925 1.765 1.00 36.16 216 LYS A O 1
ATOM 1672 N N . HIS A 1 217 ? 19.611 61.397 2.583 1.00 24.89 217 HIS A N 1
ATOM 1673 C CA . HIS A 1 217 ? 19.219 59.969 2.681 1.00 21.35 217 HIS A CA 1
ATOM 1674 C C . HIS A 1 217 ? 19.887 59.344 3.892 1.00 18.63 217 HIS A C 1
ATOM 1675 O O . HIS A 1 217 ? 20.873 59.866 4.451 1.00 17.92 217 HIS A O 1
ATOM 1682 N N . SER A 1 218 ? 19.437 58.168 4.251 1.00 17.26 218 SER A N 1
ATOM 1683 C CA . SER A 1 218 ? 20.080 57.462 5.338 1.00 15.90 218 SER A CA 1
ATOM 1684 C C . SER A 1 218 ? 19.896 55.949 5.179 1.00 14.43 218 SER A C 1
ATOM 1685 O O . SER A 1 218 ? 19.234 55.487 4.241 1.00 13.94 218 SER A O 1
ATOM 1688 N N . ILE A 1 219 ? 20.531 55.205 6.109 1.00 12.33 219 ILE A N 1
ATOM 1689 C CA . ILE A 1 219 ? 20.344 53.772 6.226 1.00 11.21 219 ILE A CA 1
ATOM 1690 C C . ILE A 1 219 ? 19.623 53.489 7.524 1.00 10.82 219 ILE A C 1
ATOM 1691 O O . ILE A 1 219 ? 20.030 54.063 8.614 1.00 10.16 219 ILE A O 1
ATOM 1696 N N . VAL A 1 220 ? 18.571 52.677 7.485 1.00 8.75 220 VAL A N 1
ATOM 1697 C CA . VAL A 1 220 ? 17.907 52.167 8.626 1.00 9.95 220 VAL A CA 1
ATOM 1698 C C . VAL A 1 220 ? 18.191 50.677 8.768 1.00 9.59 220 VAL A C 1
ATOM 1699 O O . VAL A 1 220 ? 17.837 49.933 7.840 1.00 10.97 220 VAL A O 1
ATOM 1703 N N . LEU A 1 221 ? 18.764 50.341 9.790 1.00 9.05 221 LEU A N 1
ATOM 1704 C CA . LEU A 1 221 ? 19.116 48.909 9.819 1.00 9.79 221 LEU A CA 1
ATOM 1705 C C . LEU A 1 221 ? 18.203 48.226 10.828 1.00 9.08 221 LEU A C 1
ATOM 1706 O O . LEU A 1 221 ? 18.206 48.577 12.012 1.00 9.96 221 LEU A O 1
ATOM 1711 N N . VAL A 1 222 ? 17.469 47.278 10.520 1.00 8.11 222 VAL A N 1
ATOM 1712 C CA . VAL A 1 222 ? 16.376 46.689 11.277 1.00 8.74 222 VAL A CA 1
ATOM 1713 C C . VAL A 1 222 ? 16.639 45.251 11.631 1.00 9.06 222 VAL A C 1
ATOM 1714 O O . VAL A 1 222 ? 16.867 44.404 10.755 1.00 9.10 222 VAL A O 1
ATOM 1718 N N . ALA A 1 223 ? 16.726 44.936 12.905 1.00 7.51 223 ALA A N 1
ATOM 1719 C CA . ALA A 1 223 ? 16.797 43.584 13.349 1.00 8.05 223 ALA A CA 1
ATOM 1720 C C . ALA A 1 223 ? 15.516 42.845 13.098 1.00 9.25 223 ALA A C 1
ATOM 1721 O O . ALA A 1 223 ? 14.448 43.377 13.498 1.00 9.33 223 ALA A O 1
ATOM 1723 N N . GLU A 1 224 ? 15.511 41.699 12.479 1.00 8.83 224 GLU A N 1
ATOM 1724 C CA . GLU A 1 224 ? 14.274 40.970 12.189 1.00 9.43 224 GLU A CA 1
ATOM 1725 C C . GLU A 1 224 ? 13.447 40.648 13.423 1.00 10.36 224 GLU A C 1
ATOM 1726 O O . GLU A 1 224 ? 12.226 40.416 13.271 1.00 11.56 224 GLU A O 1
ATOM 1732 N N . GLY A 1 225 ? 14.081 40.567 14.574 1.00 9.47 225 GLY A N 1
ATOM 1733 C CA . GLY A 1 225 ? 13.390 40.267 15.823 1.00 11.38 225 GLY A CA 1
ATOM 1734 C C . GLY A 1 225 ? 12.469 41.402 16.220 1.00 12.66 225 GLY A C 1
ATOM 1735 O O . GLY A 1 225 ? 11.586 41.186 17.102 1.00 13.92 225 GLY A O 1
ATOM 1736 N N . CYS A 1 226 ? 12.702 42.589 15.732 1.00 11.75 226 CYS A N 1
ATOM 1737 C CA . CYS A 1 226 ? 11.753 43.729 15.939 1.00 14.21 226 CYS A CA 1
ATOM 1738 C C . CYS A 1 226 ? 10.626 43.714 14.982 1.00 14.83 226 CYS A C 1
ATOM 1739 O O . CYS A 1 226 ? 9.449 43.641 15.398 1.00 19.16 226 CYS A O 1
ATOM 1742 N N . MET A 1 227 ? 10.929 43.856 13.694 1.00 13.11 227 MET A N 1
ATOM 1743 C CA . MET A 1 227 ? 9.949 43.870 12.606 1.00 14.42 227 MET A CA 1
ATOM 1744 C C . MET A 1 227 ? 10.681 43.569 11.310 1.00 13.98 227 MET A C 1
ATOM 1745 O O . MET A 1 227 ? 11.885 43.536 11.291 1.00 13.04 227 MET A O 1
ATOM 1750 N N . THR A 1 228 ? 9.919 43.308 10.248 1.00 13.05 228 THR A N 1
ATOM 1751 C CA . THR A 1 228 ? 10.468 43.171 8.932 1.00 13.32 228 THR A CA 1
ATOM 1752 C C . THR A 1 228 ? 10.830 44.576 8.378 1.00 12.60 228 THR A C 1
ATOM 1753 O O . THR A 1 228 ? 10.267 45.598 8.765 1.00 12.97 228 THR A O 1
ATOM 1757 N N . ALA A 1 229 ? 11.761 44.638 7.430 1.00 12.04 229 ALA A N 1
ATOM 1758 C CA . ALA A 1 229 ? 12.071 45.846 6.775 1.00 11.49 229 ALA A CA 1
ATOM 1759 C C . ALA A 1 229 ? 10.813 46.413 6.048 1.00 11.96 229 ALA A C 1
ATOM 1760 O O . ALA A 1 229 ? 10.600 47.584 6.016 1.00 12.42 229 ALA A O 1
ATOM 1762 N N . GLN A 1 230 ? 10.088 45.480 5.436 1.00 12.74 230 GLN A N 1
ATOM 1763 C CA . GLN A 1 230 ? 8.909 45.888 4.653 1.00 16.23 230 GLN A CA 1
ATOM 1764 C C . GLN A 1 230 ? 7.873 46.505 5.614 0.00 13.11 230 GLN A C 1
ATOM 1765 O O . GLN A 1 230 ? 7.306 47.491 5.269 1.00 14.66 230 GLN A O 1
ATOM 1771 N N . ASP A 1 231 ? 7.730 45.976 6.790 1.00 15.54 231 ASP A N 1
ATOM 1772 C CA . ASP A 1 231 ? 6.835 46.573 7.845 1.00 14.08 231 ASP A CA 1
ATOM 1773 C C . ASP A 1 231 ? 7.318 47.917 8.305 1.00 16.29 231 ASP A C 1
ATOM 1774 O O . ASP A 1 231 ? 6.561 48.904 8.493 1.00 15.24 231 ASP A O 1
ATOM 1779 N N . CYS A 1 232 ? 8.642 48.024 8.482 1.00 13.12 232 CYS A N 1
ATOM 1780 C CA . CYS A 1 232 ? 9.193 49.302 8.854 1.00 13.72 232 CYS A CA 1
ATOM 1781 C C . CYS A 1 232 ? 8.924 50.354 7.818 1.00 14.73 232 CYS A C 1
ATOM 1782 O O . CYS A 1 232 ? 8.519 51.505 8.121 1.00 14.61 232 CYS A O 1
ATOM 1785 N N . GLN A 1 233 ? 9.125 50.018 6.537 1.00 11.95 233 GLN A N 1
ATOM 1786 C CA . GLN A 1 233 ? 8.895 50.868 5.441 1.00 13.31 233 GLN A CA 1
ATOM 1787 C C . GLN A 1 233 ? 7.417 51.336 5.473 1.00 14.63 233 GLN A C 1
ATOM 1788 O O . GLN A 1 233 ? 7.160 52.508 5.277 1.00 16.63 233 GLN A O 1
ATOM 1794 N N . LYS A 1 234 ? 6.540 50.383 5.684 1.00 14.12 234 LYS A N 1
ATOM 1795 C CA . LYS A 1 234 ? 5.059 50.700 5.616 1.00 16.27 234 LYS A CA 1
ATOM 1796 C C . LYS A 1 234 ? 4.718 51.631 6.781 1.00 16.33 234 LYS A C 1
ATOM 1797 O O . LYS A 1 234 ? 3.978 52.651 6.578 1.00 16.88 234 LYS A O 1
ATOM 1803 N N . GLU A 1 235 ? 5.219 51.312 7.983 1.00 18.40 235 GLU A N 1
ATOM 1804 C CA . GLU A 1 235 ? 4.951 52.162 9.130 1.00 18.01 235 GLU A CA 1
ATOM 1805 C C . GLU A 1 235 ? 5.514 53.556 8.994 1.00 18.50 235 GLU A C 1
ATOM 1806 O O . GLU A 1 235 ? 4.832 54.553 9.357 1.00 18.56 235 GLU A O 1
ATOM 1812 N N . LEU A 1 236 ? 6.746 53.718 8.502 1.00 15.06 236 LEU A N 1
ATOM 1813 C CA . LEU A 1 236 ? 7.323 55.016 8.272 1.00 16.04 236 LEU A CA 1
ATOM 1814 C C . LEU A 1 236 ? 6.471 55.843 7.310 1.00 17.49 236 LEU A C 1
ATOM 1815 O O . LEU A 1 236 ? 6.406 57.032 7.448 1.00 19.48 236 LEU A O 1
ATOM 1820 N N . SER A 1 237 ? 5.946 55.192 6.270 1.00 17.71 237 SER A N 1
ATOM 1821 C CA . SER A 1 237 ? 5.211 55.872 5.214 1.00 19.97 237 SER A CA 1
ATOM 1822 C C . SER A 1 237 ? 3.946 56.544 5.740 1.00 21.97 237 SER A C 1
ATOM 1823 O O . SER A 1 237 ? 3.429 57.440 5.056 1.00 25.11 237 SER A O 1
ATOM 1826 N N . GLN A 1 238 ? 3.481 56.119 6.891 1.00 21.60 238 GLN A N 1
ATOM 1827 C CA . GLN A 1 238 ? 2.333 56.806 7.598 1.00 23.28 238 GLN A CA 1
ATOM 1828 C C . GLN A 1 238 ? 2.740 58.287 7.876 1.00 26.22 238 GLN A C 1
ATOM 1829 O O . GLN A 1 238 ? 1.879 59.186 7.958 1.00 25.36 238 GLN A O 1
ATOM 1835 N N . TYR A 1 239 ? 4.019 58.527 8.187 1.00 21.92 239 TYR A N 1
ATOM 1836 C CA . TYR A 1 239 ? 4.539 59.803 8.682 1.00 24.29 239 TYR A CA 1
ATOM 1837 C C . TYR A 1 239 ? 5.308 60.601 7.707 1.00 26.26 239 TYR A C 1
ATOM 1838 O O . TYR A 1 239 ? 5.296 61.833 7.790 1.00 28.73 239 TYR A O 1
ATOM 1847 N N . ILE A 1 240 ? 6.009 59.953 6.745 1.00 23.79 240 ILE A N 1
ATOM 1848 C CA . ILE A 1 240 ? 6.886 60.719 5.844 1.00 25.46 240 ILE A CA 1
ATOM 1849 C C . ILE A 1 240 ? 6.907 60.023 4.512 1.00 26.11 240 ILE A C 1
ATOM 1850 O O . ILE A 1 240 ? 6.675 58.823 4.457 1.00 27.98 240 ILE A O 1
ATOM 1855 N N . ASN A 1 241 ? 7.138 60.801 3.462 1.00 27.28 241 ASN A N 1
ATOM 1856 C CA . ASN A 1 241 ? 7.297 60.278 2.157 1.00 30.04 241 ASN A CA 1
ATOM 1857 C C . ASN A 1 241 ? 8.747 60.474 1.749 1.00 31.47 241 ASN A C 1
ATOM 1858 O O . ASN A 1 241 ? 9.165 61.579 1.382 1.00 29.76 241 ASN A O 1
ATOM 1863 N N . VAL A 1 242 ? 9.545 59.385 1.770 1.00 30.13 242 VAL A N 1
ATOM 1864 C CA . VAL A 1 242 ? 10.924 59.510 1.229 1.00 31.38 242 VAL A CA 1
ATOM 1865 C C . VAL A 1 242 ? 11.124 58.407 0.184 1.00 25.05 242 VAL A C 1
ATOM 1866 O O . VAL A 1 242 ? 10.392 57.402 0.201 1.00 23.70 242 VAL A O 1
ATOM 1870 N N . ASP A 1 243 ? 12.125 58.690 -0.640 1.00 23.62 243 ASP A N 1
ATOM 1871 C CA . ASP A 1 243 ? 12.526 57.851 -1.726 1.00 22.52 243 ASP A CA 1
ATOM 1872 C C . ASP A 1 243 ? 13.362 56.730 -1.076 1.00 20.44 243 ASP A C 1
ATOM 1873 O O . ASP A 1 243 ? 14.492 57.036 -0.617 1.00 16.44 243 ASP A O 1
ATOM 1878 N N . ASN A 1 244 ? 12.784 55.521 -1.033 1.00 17.52 244 ASN A N 1
ATOM 1879 C CA . ASN A 1 244 ? 13.433 54.467 -0.290 1.00 14.63 244 ASN A CA 1
ATOM 1880 C C . ASN A 1 244 ? 13.329 53.120 -0.973 1.00 13.54 244 ASN A C 1
ATOM 1881 O O . ASN A 1 244 ? 12.488 52.879 -1.855 1.00 13.06 244 ASN A O 1
ATOM 1886 N N . ARG A 1 245 ? 14.180 52.187 -0.551 1.00 11.33 245 ARG A N 1
ATOM 1887 C CA . ARG A 1 245 ? 14.156 50.846 -0.925 1.00 10.69 245 ARG A CA 1
ATOM 1888 C C . ARG A 1 245 ? 14.316 49.940 0.270 1.00 9.46 245 ARG A C 1
ATOM 1889 O O . ARG A 1 245 ? 14.956 50.370 1.266 1.00 10.38 245 ARG A O 1
ATOM 1897 N N . VAL A 1 246 ? 13.824 48.706 0.193 1.00 10.72 246 VAL A N 1
ATOM 1898 C CA . VAL A 1 246 ? 13.971 47.701 1.205 1.00 10.59 246 VAL A CA 1
ATOM 1899 C C . VAL A 1 246 ? 15.008 46.659 0.737 1.00 13.34 246 VAL A C 1
ATOM 1900 O O . VAL A 1 246 ? 14.982 46.238 -0.424 1.00 16.54 246 VAL A O 1
ATOM 1904 N N . SER A 1 247 ? 15.851 46.183 1.633 1.00 10.94 247 SER A N 1
ATOM 1905 C CA . SER A 1 247 ? 16.826 45.071 1.352 1.00 10.96 247 SER A CA 1
ATOM 1906 C C . SER A 1 247 ? 16.700 44.092 2.447 1.00 11.93 247 SER A C 1
ATOM 1907 O O . SER A 1 247 ? 16.689 44.457 3.647 1.00 12.57 247 SER A O 1
ATOM 1910 N N . VAL A 1 248 ? 16.499 42.818 2.156 1.00 9.42 248 VAL A N 1
ATOM 1911 C CA . VAL A 1 248 ? 16.510 41.775 3.133 1.00 8.22 248 VAL A CA 1
ATOM 1912 C C . VAL A 1 248 ? 17.809 40.982 2.864 1.00 8.89 248 VAL A C 1
ATOM 1913 O O . VAL A 1 248 ? 17.947 40.289 1.857 1.00 10.30 248 VAL A O 1
ATOM 1917 N N . LEU A 1 249 ? 18.759 41.048 3.796 1.00 7.93 249 LEU A N 1
ATOM 1918 C CA . LEU A 1 249 ? 20.084 40.433 3.505 1.00 8.29 249 LEU A CA 1
ATOM 1919 C C . LEU A 1 249 ? 20.021 38.921 3.448 1.00 7.55 249 LEU A C 1
ATOM 1920 O O . LEU A 1 249 ? 20.699 38.319 2.646 1.00 10.44 249 LEU A O 1
ATOM 1925 N N . GLY A 1 250 ? 19.232 38.295 4.288 1.00 7.31 250 GLY A N 1
ATOM 1926 C CA . GLY A 1 250 ? 18.946 36.892 4.236 1.00 7.27 250 GLY A CA 1
ATOM 1927 C C . GLY A 1 250 ? 20.042 35.962 4.552 1.00 7.43 250 GLY A C 1
ATOM 1928 O O . GLY A 1 250 ? 20.941 36.310 5.260 1.00 6.71 250 GLY A O 1
ATOM 1929 N N . HIS A 1 251 ? 19.993 34.751 3.937 1.00 7.37 251 HIS A N 1
ATOM 1930 C CA . HIS A 1 251 ? 20.855 33.712 4.339 1.00 7.73 251 HIS A CA 1
ATOM 1931 C C . HIS A 1 251 ? 22.315 33.827 3.992 1.00 7.05 251 HIS A C 1
ATOM 1932 O O . HIS A 1 251 ? 23.101 33.057 4.484 1.00 7.01 251 HIS A O 1
ATOM 1939 N N A VAL A 1 252 ? 22.654 34.834 3.222 0.50 7.44 252 VAL A N 1
ATOM 1940 N N B VAL A 1 252 ? 22.657 34.837 3.216 0.50 7.23 252 VAL A N 1
ATOM 1941 C CA A VAL A 1 252 ? 24.052 35.165 3.011 0.50 7.95 252 VAL A CA 1
ATOM 1942 C CA B VAL A 1 252 ? 24.054 35.233 2.993 0.50 7.43 252 VAL A CA 1
ATOM 1943 C C A VAL A 1 252 ? 24.769 35.367 4.332 0.50 7.22 252 VAL A C 1
ATOM 1944 C C B VAL A 1 252 ? 24.776 35.380 4.330 0.50 7.03 252 VAL A C 1
ATOM 1945 O O A VAL A 1 252 ? 25.885 34.962 4.503 0.50 6.50 252 VAL A O 1
ATOM 1946 O O B VAL A 1 252 ? 25.906 34.980 4.507 0.50 6.53 252 VAL A O 1
ATOM 1953 N N . GLN A 1 253 ? 24.039 35.872 5.323 1.00 6.58 253 GLN A N 1
ATOM 1954 C CA . GLN A 1 253 ? 24.628 36.129 6.665 1.00 6.67 253 GLN A CA 1
ATOM 1955 C C . GLN A 1 253 ? 25.058 34.850 7.371 1.00 5.89 253 GLN A C 1
ATOM 1956 O O . GLN A 1 253 ? 25.860 34.903 8.280 1.00 6.04 253 GLN A O 1
ATOM 1962 N N . ARG A 1 254 ? 24.543 33.669 6.964 1.00 5.88 254 ARG A N 1
ATOM 1963 C CA . ARG A 1 254 ? 24.898 32.418 7.546 1.00 5.50 254 ARG A CA 1
ATOM 1964 C C . ARG A 1 254 ? 26.160 31.778 7.015 1.00 6.64 254 ARG A C 1
ATOM 1965 O O . ARG A 1 254 ? 26.728 30.845 7.645 1.00 7.50 254 ARG A O 1
ATOM 1973 N N . GLY A 1 255 ? 26.624 32.234 5.859 1.00 6.00 255 GLY A N 1
ATOM 1974 C CA . GLY A 1 255 ? 27.689 31.563 5.147 1.00 6.69 255 GLY A CA 1
ATOM 1975 C C . GLY A 1 255 ? 29.009 32.301 5.130 1.00 6.72 255 GLY A C 1
ATOM 1976 O O . GLY A 1 255 ? 29.132 33.401 5.644 1.00 7.73 255 GLY A O 1
ATOM 1977 N N . GLY A 1 256 ? 29.958 31.661 4.456 1.00 7.59 256 GLY A N 1
ATOM 1978 C CA . GLY A 1 256 ? 31.236 32.281 4.244 1.00 8.32 256 GLY A CA 1
ATOM 1979 C C . GLY A 1 256 ? 32.302 31.652 5.122 1.00 7.96 256 GLY A C 1
ATOM 1980 O O . GLY A 1 256 ? 32.076 30.968 6.086 1.00 7.79 256 GLY A O 1
ATOM 1981 N N . SER A 1 257 ? 33.533 31.967 4.705 1.00 7.37 257 SER A N 1
ATOM 1982 C CA . SER A 1 257 ? 34.701 31.555 5.486 1.00 7.91 257 SER A CA 1
ATOM 1983 C C . SER A 1 257 ? 34.741 32.308 6.835 1.00 7.00 257 SER A C 1
ATOM 1984 O O . SER A 1 257 ? 34.646 33.548 6.808 1.00 7.86 257 SER A O 1
ATOM 1987 N N . PRO A 1 258 ? 34.978 31.599 7.914 1.00 6.74 258 PRO A N 1
ATOM 1988 C CA . PRO A 1 258 ? 35.002 32.308 9.187 1.00 6.83 258 PRO A CA 1
ATOM 1989 C C . PRO A 1 258 ? 36.156 33.242 9.313 1.00 6.85 258 PRO A C 1
ATOM 1990 O O . PRO A 1 258 ? 37.283 32.996 8.823 1.00 6.73 258 PRO A O 1
ATOM 1994 N N . THR A 1 259 ? 35.904 34.366 10.003 1.00 5.47 259 THR A N 1
ATOM 1995 C CA . THR A 1 259 ? 36.942 35.333 10.341 1.00 6.43 259 THR A CA 1
ATOM 1996 C C . THR A 1 259 ? 37.908 34.727 11.326 1.00 6.56 259 THR A C 1
ATOM 1997 O O . THR A 1 259 ? 37.683 33.672 11.912 1.00 6.66 259 THR A O 1
ATOM 2001 N N . GLY A 1 260 ? 39.016 35.440 11.587 1.00 5.74 260 GLY A N 1
ATOM 2002 C CA . GLY A 1 260 ? 39.968 35.014 12.560 1.00 6.04 260 GLY A CA 1
ATOM 2003 C C . GLY A 1 260 ? 39.360 34.901 13.902 1.00 6.28 260 GLY A C 1
ATOM 2004 O O . GLY A 1 260 ? 39.695 33.928 14.642 1.00 6.84 260 GLY A O 1
ATOM 2005 N N . ALA A 1 261 ? 38.551 35.860 14.301 1.00 6.65 261 ALA A N 1
ATOM 2006 C CA . ALA A 1 261 ? 37.973 35.759 15.679 1.00 6.82 261 ALA A CA 1
ATOM 2007 C C . ALA A 1 261 ? 37.213 34.439 15.758 1.00 6.71 261 ALA A C 1
ATOM 2008 O O . ALA A 1 261 ? 37.212 33.776 16.843 1.00 7.79 261 ALA A O 1
ATOM 2010 N N . ASP A 1 262 ? 36.432 34.066 14.739 1.00 6.73 262 ASP A N 1
ATOM 2011 C CA . ASP A 1 262 ? 35.601 32.857 14.818 1.00 6.46 262 ASP A CA 1
ATOM 2012 C C . ASP A 1 262 ? 36.466 31.603 14.771 1.00 7.12 262 ASP A C 1
ATOM 2013 O O . ASP A 1 262 ? 36.198 30.579 15.435 1.00 6.41 262 ASP A O 1
ATOM 2018 N N . ARG A 1 263 ? 37.503 31.589 13.917 1.00 5.81 263 ARG A N 1
ATOM 2019 C CA . ARG A 1 263 ? 38.337 30.392 13.860 1.00 6.62 263 ARG A CA 1
ATOM 2020 C C . ARG A 1 263 ? 39.059 30.160 15.200 1.00 6.89 263 ARG A C 1
ATOM 2021 O O . ARG A 1 263 ? 39.163 29.016 15.647 1.00 6.92 263 ARG A O 1
ATOM 2029 N N . VAL A 1 264 ? 39.529 31.214 15.836 1.00 6.39 264 VAL A N 1
ATOM 2030 C CA . VAL A 1 264 ? 40.265 31.128 17.103 1.00 6.29 264 VAL A CA 1
ATOM 2031 C C . VAL A 1 264 ? 39.258 30.748 18.214 1.00 6.71 264 VAL A C 1
ATOM 2032 O O . VAL A 1 264 ? 39.520 29.817 18.964 1.00 7.55 264 VAL A O 1
ATOM 2036 N N . LEU A 1 265 ? 38.116 31.426 18.243 1.00 6.09 265 LEU A N 1
ATOM 2037 C CA . LEU A 1 265 ? 37.136 31.107 19.329 1.00 6.18 265 LEU A CA 1
ATOM 2038 C C . LEU A 1 265 ? 36.693 29.674 19.177 1.00 6.99 265 LEU A C 1
ATOM 2039 O O . LEU A 1 265 ? 36.657 28.921 20.167 1.00 7.10 265 LEU A O 1
ATOM 2044 N N . ALA A 1 266 ? 36.366 29.260 17.970 1.00 5.91 266 ALA A N 1
ATOM 2045 C CA . ALA A 1 266 ? 35.884 27.873 17.743 1.00 6.23 266 ALA A CA 1
ATOM 2046 C C . ALA A 1 266 ? 36.936 26.861 18.199 1.00 6.53 266 ALA A C 1
ATOM 2047 O O . ALA A 1 266 ? 36.594 25.806 18.753 1.00 7.73 266 ALA A O 1
ATOM 2049 N N . SER A 1 267 ? 38.220 27.121 17.883 1.00 6.11 267 SER A N 1
ATOM 2050 C CA . SER A 1 267 ? 39.282 26.266 18.211 1.00 7.26 267 SER A CA 1
ATOM 2051 C C . SER A 1 267 ? 39.482 26.161 19.712 1.00 7.38 267 SER A C 1
ATOM 2052 O O . SER A 1 267 ? 39.690 25.035 20.236 1.00 8.48 267 SER A O 1
ATOM 2055 N N . ARG A 1 268 ? 39.451 27.289 20.367 1.00 7.51 268 ARG A N 1
ATOM 2056 C CA . ARG A 1 268 ? 39.581 27.342 21.841 1.00 8.63 268 ARG A CA 1
ATOM 2057 C C . ARG A 1 268 ? 38.460 26.540 22.489 1.00 9.15 268 ARG A C 1
ATOM 2058 O O . ARG A 1 268 ? 38.741 25.755 23.427 1.00 10.28 268 ARG A O 1
ATOM 2066 N N . LEU A 1 269 ? 37.249 26.784 22.044 1.00 7.85 269 LEU A N 1
ATOM 2067 C CA . LEU A 1 269 ? 36.064 26.088 22.667 1.00 8.04 269 LEU A CA 1
ATOM 2068 C C . LEU A 1 269 ? 36.088 24.622 22.374 1.00 8.58 269 LEU A C 1
ATOM 2069 O O . LEU A 1 269 ? 35.663 23.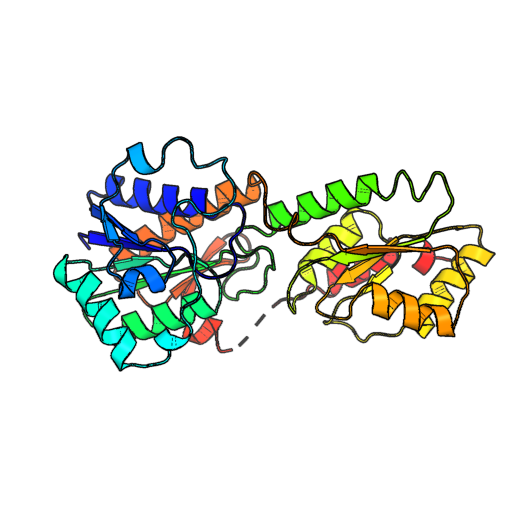810 23.220 1.00 8.52 269 LEU A O 1
ATOM 2074 N N . GLY A 1 270 ? 36.449 24.206 21.156 1.00 7.71 270 GLY A N 1
ATOM 2075 C CA . GLY A 1 270 ? 36.483 22.771 20.839 1.00 8.04 270 GLY A CA 1
ATOM 2076 C C . GLY A 1 270 ? 37.524 22.054 21.682 1.00 9.34 270 GLY A C 1
ATOM 2077 O O . GLY A 1 270 ? 37.223 20.953 22.165 1.00 10.26 270 GLY A O 1
ATOM 2078 N N . GLY A 1 271 ? 38.734 22.612 21.800 1.00 8.96 271 GLY A N 1
ATOM 2079 C CA . GLY A 1 271 ? 39.766 21.982 22.619 1.00 9.52 271 GLY A CA 1
ATOM 2080 C C . GLY A 1 271 ? 39.286 21.944 24.115 1.00 10.50 271 GLY A C 1
ATOM 2081 O O . GLY A 1 271 ? 39.464 20.881 24.751 1.00 11.31 271 GLY A O 1
ATOM 2082 N N . TYR A 1 272 ? 38.662 23.013 24.586 1.00 10.35 272 TYR A N 1
ATOM 2083 C CA . TYR A 1 272 ? 38.246 23.065 26.011 1.00 10.41 272 TYR A CA 1
ATOM 2084 C C . TYR A 1 272 ? 37.161 22.047 26.255 1.00 10.73 272 TYR A C 1
ATOM 2085 O O . TYR A 1 272 ? 37.151 21.424 27.324 1.00 11.50 272 TYR A O 1
ATOM 2094 N N . ALA A 1 273 ? 36.242 21.829 25.308 1.00 9.17 273 ALA A N 1
ATOM 2095 C CA . ALA A 1 273 ? 35.197 20.827 25.490 1.00 8.03 273 ALA A CA 1
ATOM 2096 C C . ALA A 1 273 ? 35.803 19.470 25.737 1.00 9.93 273 ALA A C 1
ATOM 2097 O O . ALA A 1 273 ? 35.307 18.687 26.610 1.00 9.76 273 ALA A O 1
ATOM 2099 N N . VAL A 1 274 ? 36.832 19.122 24.978 1.00 9.51 274 VAL A N 1
ATOM 2100 C CA . VAL A 1 274 ? 37.499 17.841 25.141 1.00 10.62 274 VAL A CA 1
ATOM 2101 C C . VAL A 1 274 ? 38.206 17.759 26.505 1.00 10.93 274 VAL A C 1
ATOM 2102 O O . VAL A 1 274 ? 38.091 16.715 27.231 1.00 12.06 274 VAL A O 1
ATOM 2106 N N . ASP A 1 275 ? 38.855 18.818 26.910 1.00 10.78 275 ASP A N 1
ATOM 2107 C CA . ASP A 1 275 ? 39.483 18.927 28.222 1.00 12.58 275 ASP A CA 1
ATOM 2108 C C . ASP A 1 275 ? 38.466 18.707 29.325 1.00 14.35 275 ASP A C 1
ATOM 2109 O O . ASP A 1 275 ? 38.751 17.907 30.239 1.00 14.09 275 ASP A O 1
ATOM 2114 N N . LEU A 1 276 ? 37.273 19.328 29.205 1.00 11.41 276 LEU A N 1
ATOM 2115 C CA . LEU A 1 276 ? 36.214 19.160 30.231 1.00 11.46 276 LEU A CA 1
ATOM 2116 C C . LEU A 1 276 ? 35.765 17.707 30.302 1.00 12.08 276 LEU A C 1
ATOM 2117 O O . LEU A 1 276 ? 35.575 17.201 31.448 1.00 11.54 276 LEU A O 1
ATOM 2122 N N . LEU A 1 277 ? 35.597 17.052 29.180 1.00 10.82 277 LEU A N 1
ATOM 2123 C CA . LEU A 1 277 ? 35.213 15.620 29.141 1.00 12.22 277 LEU A CA 1
ATOM 2124 C C . LEU A 1 277 ? 36.288 14.766 29.881 1.00 13.24 277 LEU A C 1
ATOM 2125 O O . LEU A 1 277 ? 35.939 13.907 30.750 1.00 13.65 277 LEU A O 1
ATOM 2130 N N . MET A 1 278 ? 37.544 15.036 29.606 1.00 14.13 278 MET A N 1
ATOM 2131 C CA . MET A 1 278 ? 38.660 14.320 30.271 1.00 15.11 278 MET A CA 1
ATOM 2132 C C . MET A 1 278 ? 38.628 14.573 31.754 1.00 15.10 278 MET A C 1
ATOM 2133 O O . MET A 1 278 ? 38.996 13.619 32.505 1.00 17.78 278 MET A O 1
ATOM 2137 N N . GLN A 1 279 ? 38.270 15.746 32.192 1.00 14.60 279 GLN A N 1
ATOM 2138 C CA . GLN A 1 279 ? 38.219 16.134 33.598 1.00 16.35 279 GLN A CA 1
ATOM 2139 C C . GLN A 1 279 ? 36.993 15.601 34.302 1.00 17.22 279 GLN A C 1
ATOM 2140 O O . GLN A 1 279 ? 36.864 15.855 35.477 1.00 19.83 279 GLN A O 1
ATOM 2146 N N . GLY A 1 280 ? 36.118 14.904 33.622 1.00 13.73 280 GLY A N 1
ATOM 2147 C CA . GLY A 1 280 ? 34.910 14.308 34.224 1.00 13.88 280 GLY A CA 1
ATOM 2148 C C . GLY A 1 280 ? 33.703 15.179 34.330 1.00 15.17 280 GLY A C 1
ATOM 2149 O O . GLY A 1 280 ? 32.777 14.911 35.086 1.00 15.30 280 GLY A O 1
ATOM 2150 N N . GLU A 1 281 ? 33.666 16.311 33.602 1.00 12.14 281 GLU A N 1
ATOM 2151 C CA . GLU A 1 281 ? 32.592 17.247 33.661 1.00 13.55 281 GLU A CA 1
ATOM 2152 C C . GLU A 1 281 ? 31.474 16.870 32.663 1.00 11.60 281 GLU A C 1
ATOM 2153 O O . GLU A 1 281 ? 31.690 16.177 31.699 1.00 12.25 281 GLU A O 1
ATOM 2159 N N . THR A 1 282 ? 30.259 17.322 32.952 1.00 10.61 282 THR A N 1
ATOM 2160 C CA . THR A 1 282 ? 29.086 17.129 32.137 1.00 10.84 282 THR A CA 1
ATOM 2161 C C . THR A 1 282 ? 28.083 18.224 32.263 1.00 10.09 282 THR A C 1
ATOM 2162 O O . THR A 1 282 ? 28.083 18.991 33.257 1.00 11.58 282 THR A O 1
ATOM 2166 N N . ALA A 1 283 ? 27.200 18.335 31.288 1.00 9.86 283 ALA A N 1
ATOM 2167 C CA . ALA A 1 283 ? 26.090 19.228 31.337 1.00 11.07 283 ALA A CA 1
ATOM 2168 C C . ALA A 1 283 ? 26.458 20.672 31.501 1.00 10.67 283 ALA A C 1
ATOM 2169 O O . ALA A 1 283 ? 25.895 21.422 32.290 1.00 12.05 283 ALA A O 1
ATOM 2171 N N . LYS A 1 284 ? 27.466 21.082 30.674 1.00 11.90 284 LYS A N 1
ATOM 2172 C CA . LYS A 1 284 ? 27.949 22.419 30.694 1.00 11.11 284 LYS A CA 1
ATOM 2173 C C . LYS A 1 284 ? 28.105 22.923 29.263 1.00 9.71 284 LYS A C 1
ATOM 2174 O O . LYS A 1 284 ? 28.372 22.106 28.352 1.00 9.41 284 LYS A O 1
ATOM 2180 N N . GLY A 1 285 ? 27.775 24.189 29.101 1.00 9.99 285 GLY A N 1
ATOM 2181 C CA . GLY A 1 285 ? 28.082 24.921 27.843 1.00 9.42 285 GLY A CA 1
ATOM 2182 C C . GLY A 1 285 ? 29.280 25.779 28.057 1.00 9.83 285 GLY A C 1
ATOM 2183 O O . GLY A 1 285 ? 29.405 26.485 29.059 1.00 9.80 285 GLY A O 1
ATOM 2184 N N . VAL A 1 286 ? 30.173 25.812 27.085 1.00 8.20 286 VAL A N 1
ATOM 2185 C CA . VAL A 1 286 ? 31.436 26.571 27.182 1.00 7.88 286 VAL A CA 1
ATOM 2186 C C . VAL A 1 286 ? 31.219 27.946 26.511 1.00 8.31 286 VAL A C 1
ATOM 2187 O O . VAL A 1 286 ? 30.217 28.242 25.883 1.00 8.67 286 VAL A O 1
ATOM 2191 N N . GLY A 1 287 ? 32.174 28.801 26.788 1.00 9.19 287 GLY A N 1
ATOM 2192 C CA . GLY A 1 287 ? 32.117 30.142 26.231 1.00 9.41 287 GLY A CA 1
ATOM 2193 C C . GLY A 1 287 ? 33.316 30.943 26.600 1.00 8.63 287 GLY A C 1
ATOM 2194 O O . GLY A 1 287 ? 34.209 30.487 27.236 1.00 9.64 287 GLY A O 1
ATOM 2195 N N . ILE A 1 288 ? 33.294 32.184 26.106 1.00 9.68 288 ILE A N 1
ATOM 2196 C CA . ILE A 1 288 ? 34.249 33.206 26.513 1.00 10.33 288 ILE A CA 1
ATOM 2197 C C . ILE A 1 288 ? 33.486 34.310 27.211 1.00 9.92 288 ILE A C 1
ATOM 2198 O O . ILE A 1 288 ? 32.535 34.879 26.684 1.00 11.55 288 ILE A O 1
ATOM 2203 N N . LYS A 1 289 ? 33.842 34.580 28.477 1.00 10.38 289 LYS A N 1
ATOM 2204 C CA . LYS A 1 289 ? 33.163 35.587 29.306 1.00 11.64 289 LYS A CA 1
ATOM 2205 C C . LYS A 1 289 ? 34.245 36.439 29.885 1.00 11.25 289 LYS A C 1
ATOM 2206 O O . LYS A 1 289 ? 35.165 35.972 30.556 1.00 11.57 289 LYS A O 1
ATOM 2212 N N . ASN A 1 290 ? 34.118 37.734 29.667 1.00 11.85 290 ASN A N 1
ATOM 2213 C CA . ASN A 1 290 ? 35.178 38.687 30.090 1.00 12.76 290 ASN A CA 1
ATOM 2214 C C . ASN A 1 290 ? 36.545 38.286 29.697 1.00 11.52 290 ASN A C 1
ATOM 2215 O O . ASN A 1 290 ? 37.561 38.339 30.455 1.00 11.48 290 ASN A O 1
ATOM 2220 N N . ASN A 1 291 ? 36.640 37.798 28.432 1.00 11.75 291 ASN A N 1
ATOM 2221 C CA . ASN A 1 291 ? 37.908 37.355 27.838 1.00 13.62 291 ASN A CA 1
ATOM 2222 C C . ASN A 1 291 ? 38.573 36.237 28.505 1.00 14.16 291 ASN A C 1
ATOM 2223 O O . ASN A 1 291 ? 39.784 36.097 28.474 1.00 17.37 291 ASN A O 1
ATOM 2228 N N . LYS A 1 292 ? 37.778 35.357 29.151 1.00 13.00 292 LYS A N 1
ATOM 2229 C CA . LYS A 1 292 ? 38.280 34.146 29.730 1.00 13.35 292 LYS A CA 1
ATOM 2230 C C . LYS A 1 292 ? 37.414 32.967 29.227 1.00 12.92 292 LYS A C 1
ATOM 2231 O O . LYS A 1 292 ? 36.233 33.091 29.136 1.00 12.25 292 LYS A O 1
ATOM 2237 N N . ILE A 1 293 ? 38.040 31.856 28.947 1.00 13.08 293 ILE A N 1
ATOM 2238 C CA . ILE A 1 293 ? 37.291 30.628 28.545 1.00 13.30 293 ILE A CA 1
ATOM 2239 C C . ILE A 1 293 ? 36.707 29.978 29.765 1.00 14.01 293 ILE A C 1
ATOM 2240 O O . ILE A 1 293 ? 37.429 29.657 30.742 1.00 16.86 293 ILE A O 1
ATOM 2245 N N . VAL A 1 294 ? 35.363 29.791 29.766 1.00 11.94 294 VAL A N 1
ATOM 2246 C CA . VAL A 1 294 ? 34.615 29.297 30.911 1.00 12.50 294 VAL A CA 1
ATOM 2247 C C . VAL A 1 294 ? 33.653 28.233 30.546 1.00 11.44 294 VAL A C 1
ATOM 2248 O O . VAL A 1 294 ? 33.372 27.970 29.364 1.00 11.39 294 VAL A O 1
ATOM 2252 N N . ALA A 1 295 ? 33.097 27.535 31.558 1.00 10.82 295 ALA A N 1
ATOM 2253 C CA . ALA A 1 295 ? 32.047 26.568 31.392 1.00 11.25 295 ALA A CA 1
ATOM 2254 C C . ALA A 1 295 ? 30.926 26.864 32.415 1.00 12.07 295 ALA A C 1
ATOM 2255 O O . ALA A 1 295 ? 31.218 27.275 33.519 1.00 17.12 295 ALA A O 1
ATOM 2257 N N . THR A 1 296 ? 29.707 26.740 31.970 1.00 12.37 296 THR A N 1
ATOM 2258 C CA . THR A 1 296 ? 28.529 27.083 32.754 1.00 13.10 296 THR A CA 1
ATOM 2259 C C . THR A 1 296 ? 27.589 25.916 32.686 1.00 13.10 296 THR A C 1
ATOM 2260 O O . THR A 1 296 ? 27.319 25.360 31.652 1.00 12.00 296 THR A O 1
ATOM 2264 N N . SER A 1 297 ? 26.956 25.532 33.828 1.00 14.00 297 SER A N 1
ATOM 2265 C CA . SER A 1 297 ? 25.933 24.525 33.703 1.00 14.45 297 SER A CA 1
ATOM 2266 C C . SER A 1 297 ? 24.812 24.849 32.801 1.00 12.29 297 SER A C 1
ATOM 2267 O O . SER A 1 297 ? 24.368 26.014 32.721 1.00 13.66 297 SER A O 1
ATOM 2270 N N . PHE A 1 298 ? 24.242 23.853 32.102 1.00 12.69 298 PHE A N 1
ATOM 2271 C CA . PHE A 1 298 ? 23.100 24.052 31.259 1.00 13.51 298 PHE A CA 1
ATOM 2272 C C . PHE A 1 298 ? 21.905 24.703 32.075 1.00 16.03 298 PHE A C 1
ATOM 2273 O O . PHE A 1 298 ? 21.238 25.585 31.545 1.00 17.94 298 PHE A O 1
ATOM 2281 N N . ASP A 1 299 ? 21.777 24.252 33.313 1.00 20.13 299 ASP A N 1
ATOM 2282 C CA . ASP A 1 299 ? 20.745 24.872 34.240 1.00 25.00 299 ASP A CA 1
ATOM 2283 C C . ASP A 1 299 ? 20.883 26.359 34.282 1.00 20.75 299 ASP A C 1
ATOM 2284 O O . ASP A 1 299 ? 19.915 27.095 34.003 1.00 24.64 299 ASP A O 1
ATOM 2289 N N . GLU A 1 300 ? 22.111 26.826 34.534 1.00 19.95 300 GLU A N 1
ATOM 2290 C CA . GLU A 1 300 ? 22.339 28.264 34.689 1.00 22.02 300 GLU A CA 1
ATOM 2291 C C . GLU A 1 300 ? 22.204 28.971 33.339 1.00 22.00 300 GLU A C 1
ATOM 2292 O O . GLU A 1 300 ? 21.760 30.086 33.244 1.00 25.53 300 GLU A O 1
ATOM 2298 N N . ILE A 1 301 ? 22.650 28.311 32.248 1.00 18.68 301 ILE A N 1
ATOM 2299 C CA . ILE A 1 301 ? 22.437 28.845 30.957 1.00 18.96 301 ILE A CA 1
ATOM 2300 C C . ILE A 1 301 ? 20.965 29.057 30.638 1.00 21.33 301 ILE A C 1
ATOM 2301 O O . ILE A 1 301 ? 20.616 30.065 30.048 1.00 24.14 301 ILE A O 1
ATOM 2306 N N . PHE A 1 302 ? 20.143 28.039 30.917 1.00 23.05 302 PHE A N 1
ATOM 2307 C CA . PHE A 1 302 ? 18.723 28.094 30.540 1.00 25.95 302 PHE A CA 1
ATOM 2308 C C . PHE A 1 302 ? 17.949 29.113 31.397 1.00 32.48 302 PHE A C 1
ATOM 2309 O O . PHE A 1 302 ? 17.101 29.860 30.833 1.00 35.42 302 PHE A O 1
ATOM 2317 N N . ASP A 1 303 ? 18.298 29.151 32.686 1.00 30.73 303 ASP A N 1
ATOM 2318 C CA . ASP A 1 303 ? 17.580 29.963 33.702 1.00 33.53 303 ASP A CA 1
ATOM 2319 C C . ASP A 1 303 ? 17.826 31.427 33.498 1.00 39.33 303 ASP A C 1
ATOM 2320 O O . ASP A 1 303 ? 16.968 32.051 32.856 1.00 47.92 303 ASP A O 1
ATOM 2325 N N . LYS A 1 308 ? 22.028 40.249 28.068 1.00 31.35 308 LYS A N 1
ATOM 2326 C CA . LYS A 1 308 ? 23.247 40.465 27.336 1.00 31.35 308 LYS A CA 1
ATOM 2327 C C . LYS A 1 308 ? 23.314 41.775 26.512 1.00 23.62 308 LYS A C 1
ATOM 2328 O O . LYS A 1 308 ? 24.397 42.117 25.956 1.00 20.76 308 LYS A O 1
ATOM 2334 N N . PHE A 1 309 ? 22.193 42.446 26.308 1.00 22.16 309 PHE A N 1
ATOM 2335 C CA . PHE A 1 309 ? 22.187 43.515 25.290 1.00 15.28 309 PHE A CA 1
ATOM 2336 C C . PHE A 1 309 ? 22.970 44.693 25.870 1.00 15.44 309 PHE A C 1
ATOM 2337 O O . PHE A 1 309 ? 22.761 45.083 27.014 1.00 18.19 309 PHE A O 1
ATOM 2345 N N . ASP A 1 310 ? 23.751 45.318 25.057 1.00 12.42 310 ASP A N 1
ATOM 2346 C CA . ASP A 1 310 ? 24.695 46.398 25.523 1.00 12.76 310 ASP A CA 1
ATOM 2347 C C . ASP A 1 310 ? 24.048 47.703 25.215 1.00 11.36 310 ASP A C 1
ATOM 2348 O O . ASP A 1 310 ? 24.207 48.349 24.185 1.00 11.53 310 ASP A O 1
ATOM 2353 N N . TYR A 1 311 ? 23.156 48.116 26.173 1.00 12.47 311 TYR A N 1
ATOM 2354 C CA . TYR A 1 311 ? 22.520 49.422 26.025 1.00 12.25 311 TYR A CA 1
ATOM 2355 C C . TYR A 1 311 ? 23.470 50.604 25.922 1.00 11.31 311 TYR A C 1
ATOM 2356 O O . TYR A 1 311 ? 23.160 51.583 25.277 1.00 13.77 311 TYR A O 1
ATOM 2365 N N . SER A 1 312 ? 24.652 50.495 26.538 1.00 13.25 312 SER A N 1
ATOM 2366 C CA . SER A 1 312 ? 25.667 51.530 26.430 1.00 14.07 312 SER A CA 1
ATOM 2367 C C . SER A 1 312 ? 26.249 51.674 25.011 1.00 11.83 312 SER A C 1
ATOM 2368 O O . SER A 1 312 ? 26.414 52.765 24.458 1.00 13.71 312 SER A O 1
ATOM 2371 N N . LEU A 1 313 ? 26.368 50.500 24.362 1.00 12.07 313 LEU A N 1
ATOM 2372 C CA . LEU A 1 313 ? 26.798 50.507 22.983 1.00 12.65 313 LEU A CA 1
ATOM 2373 C C . LEU A 1 313 ? 25.741 51.097 22.033 1.00 10.54 313 LEU A C 1
ATOM 2374 O O . LEU A 1 313 ? 26.026 51.838 21.079 1.00 11.32 313 LEU A O 1
ATOM 2379 N N . TYR A 1 314 ? 24.449 50.760 22.301 1.00 10.37 314 TYR A N 1
ATOM 2380 C CA . TYR A 1 314 ? 23.382 51.377 21.600 1.00 11.31 314 TYR A CA 1
ATOM 2381 C C . TYR A 1 314 ? 23.320 52.870 21.747 1.00 10.29 314 TYR A C 1
ATOM 2382 O O . TYR A 1 314 ? 23.118 53.595 20.784 1.00 10.14 314 TYR A O 1
ATOM 2391 N N . GLU A 1 315 ? 23.489 53.314 23.012 1.00 11.60 315 GLU A N 1
ATOM 2392 C CA . GLU A 1 315 ? 23.577 54.775 23.256 1.00 13.12 315 GLU A CA 1
ATOM 2393 C C . GLU A 1 315 ? 24.690 55.471 22.413 1.00 11.41 315 GLU A C 1
ATOM 2394 O O . GLU A 1 315 ? 24.458 56.489 21.752 1.00 12.25 315 GLU A O 1
ATOM 2400 N N . LEU A 1 316 ? 25.878 54.844 22.343 1.00 10.75 316 LEU A N 1
ATOM 2401 C CA . LEU A 1 316 ? 26.944 55.344 21.585 1.00 11.01 316 LEU A CA 1
ATOM 2402 C C . LEU A 1 316 ? 26.624 55.426 20.111 1.00 10.69 316 LEU A C 1
ATOM 2403 O O . LEU A 1 316 ? 26.847 56.401 19.424 1.00 12.10 316 LEU A O 1
ATOM 2408 N N . ALA A 1 317 ? 25.998 54.363 19.575 1.00 10.88 317 ALA A N 1
ATOM 2409 C CA . ALA A 1 317 ? 25.707 54.352 18.194 1.00 11.52 317 ALA A CA 1
ATOM 2410 C C . ALA A 1 317 ? 24.756 55.517 17.821 1.00 14.31 317 ALA A C 1
ATOM 2411 O O . ALA A 1 317 ? 24.903 56.190 16.813 1.00 14.86 317 ALA A O 1
ATOM 2413 N N . ASN A 1 318 ? 23.798 55.751 18.713 1.00 15.70 318 ASN A N 1
ATOM 2414 C CA . ASN A 1 318 ? 22.928 56.919 18.498 1.00 17.80 318 ASN A CA 1
ATOM 2415 C C . ASN A 1 318 ? 23.582 58.255 18.563 1.00 18.29 318 ASN A C 1
ATOM 2416 O O . ASN A 1 318 ? 23.257 59.135 17.780 1.00 18.94 318 ASN A O 1
ATOM 2421 N N . LYS A 1 319 ? 24.550 58.431 19.451 1.00 15.93 319 LYS A N 1
ATOM 2422 C CA . LYS A 1 319 ? 25.356 59.664 19.530 1.00 16.07 319 LYS A CA 1
ATOM 2423 C C . LYS A 1 319 ? 26.196 59.925 18.323 1.00 17.58 319 LYS A C 1
ATOM 2424 O O . LYS A 1 319 ? 26.513 61.046 17.909 1.00 19.22 319 LYS A O 1
ATOM 2430 N N . LEU A 1 320 ? 26.653 58.831 17.697 1.00 14.77 320 LEU A N 1
ATOM 2431 C CA . LEU A 1 320 ? 27.411 58.956 16.529 1.00 14.13 320 LEU A CA 1
ATOM 2432 C C . LEU A 1 320 ? 26.615 59.236 15.280 1.00 17.58 320 LEU A C 1
ATOM 2433 O O . LEU A 1 320 ? 27.203 59.634 14.254 1.00 21.11 320 LEU A O 1
ATOM 2438 N N . SER A 1 321 ? 25.302 59.082 15.366 1.00 15.96 321 SER A N 1
ATOM 2439 C CA . SER A 1 321 ? 24.425 59.314 14.175 1.00 19.21 321 SER A CA 1
ATOM 2440 C C . SER A 1 321 ? 24.159 60.746 13.918 1.00 21.86 321 SER A C 1
ATOM 2441 O O . SER A 1 321 ? 23.772 61.431 14.832 1.00 21.24 321 SER A O 1
ATOM 2444 N N . ILE A 1 322 ? 24.366 61.188 12.683 1.00 22.74 322 ILE A N 1
ATOM 2445 C CA . ILE A 1 322 ? 24.236 62.605 12.386 1.00 25.80 322 ILE A CA 1
ATOM 2446 C C . ILE A 1 322 ? 22.735 63.017 12.602 1.00 27.44 322 ILE A C 1
ATOM 2447 O O . ILE A 1 322 ? 22.447 64.165 13.003 1.00 29.55 322 ILE A O 1
ATOM 2452 N N . LEU A 1 323 ? 21.824 62.066 12.418 1.00 25.98 323 LEU A N 1
ATOM 2453 C CA . LEU A 1 323 ? 20.376 62.297 12.659 1.00 28.15 323 LEU A CA 1
ATOM 2454 C C . LEU A 1 323 ? 20.060 62.560 14.103 1.00 31.55 323 LEU A C 1
ATOM 2455 O O . LEU A 1 323 ? 19.144 63.342 14.411 1.00 31.16 323 LEU A O 1
ATOM 2460 N N . GLU A 1 324 ? 20.827 61.969 15.011 1.00 28.74 324 GLU A N 1
ATOM 2461 C CA . GLU A 1 324 ? 20.636 62.235 16.434 1.00 30.02 324 GLU A CA 1
ATOM 2462 C C . GLU A 1 324 ? 21.030 63.714 16.741 1.00 35.27 324 GLU A C 1
ATOM 2463 O O . GLU A 1 324 ? 20.430 64.364 17.569 1.00 37.53 324 GLU A O 1
ATOM 2469 N N . HIS A 1 325 ? 22.061 64.196 16.049 1.00 34.94 325 HIS A N 1
ATOM 2470 C CA . HIS A 1 325 ? 22.532 65.561 16.119 1.00 33.91 325 HIS A CA 1
ATOM 2471 C C . HIS A 1 325 ? 21.603 66.561 15.396 1.00 37.60 325 HIS A C 1
ATOM 2472 O O . HIS A 1 325 ? 21.413 67.716 15.907 1.00 43.11 325 HIS A O 1
ATOM 2479 N N . HIS A 1 326 ? 21.202 66.238 14.154 1.00 36.06 326 HIS A N 1
ATOM 2480 C CA . HIS A 1 326 ? 20.269 67.118 13.371 1.00 33.70 326 HIS A CA 1
ATOM 2481 C C . HIS A 1 326 ? 18.930 67.090 14.095 1.00 41.24 326 HIS A C 1
ATOM 2482 O O . HIS A 1 326 ? 18.321 68.165 14.196 1.00 42.34 326 HIS A O 1
#

B-factor: mean 16.9, std 9.33, range [4.4, 65.26]

Sequence (322 aa):
MKKIAVLTSGGDSPGMNAAVRAVVRTAIYNEIEVYGVYHGYQGLLNDDIHKLELGSVGDTIQRGGTFFLYSARCPEFKEQEVRKVAIENLRKRGIEGLVVVIGGDGSYRGAQRISEECKEIQTIGIPGTIDNDINGTDFTIGFDTALNTIIGLVDKIRRDTASSSHARTFIIEAMGRDCGDLALWAGLSVGAETIVVPEVKTDIKEIADKIEQGIKRGKKHSIVLVAEGCMTAQDCQKELSQYINVDNRVSVLGHVVQRGGSPTGADRVLASRLGGYAVDLLMQGETAKGVGIKNNKIVATSFDEIFDKFDYSLYELANKLSILEHH

Secondary structure (DSSP, 8-state):
--EEEEEE-SS--TTHHHHHHHHHHHHHHTT-EEEEE-STHHHHHHT-EEEE-GGGGTT-TT--S-TT-----GGGGSHHHHHHHHHHHHTTT--EEEEEESHHHHHHHHHHHHH-TT-EEEEEEB-SS---TT-SS-BTHHHHHHHHHHHHHHHHHHHHHHT-EEEEEE--TT--HHHHHHHHHTT-SEEE-TTS---HHHHHHHHHHHHHTT----EEEEETTT--HHHHHHHHHTT----EEEEE-GGGGG-SPPPHHHHHHHHHHHHHHHHHHHTT--SEEEEEETTEEEEEEHHHHH----HHHHHHHHHH-HHHH-

InterPro domains:
  IPR000023 Phosphofructokinase domain [PF00365] (3-277)
  IPR012003 ATP-dependent 6-phosphofructokinase, prokaryotic-type [PIRSF000532] (1-307)
  IPR012828 ATP-dependent 6-phosphofructokinase, prokaryotic [MF_00339] (1-321)
  IPR012828 ATP-dependent 6-phosphofructokinase, prokaryotic [TIGR02482] (3-300)
  IPR015912 Phosphofructokinase, conserved site [PS00433] (245-263)
  IPR022953 ATP-dependent 6-phosphofructokinase [PR00476] (6-25)
  IPR022953 ATP-dependent 6-phosphofructokinase [PR00476] (31-44)
  IPR022953 ATP-dependent 6-phosphofructokinase [PR00476] (93-109)
  IPR022953 ATP-dependent 6-phosphofructokinase [PR00476] (122-139)
  IPR022953 ATP-dependent 6-phosphofructokinase [PR00476] (140-158)
  IPR022953 ATP-dependent 6-phosphofructokinase [PR00476] (160-176)
  IPR022953 ATP-dependent 6-phosphofructokinase [PR00476] (178-195)
  IPR022953 ATP-dependent 6-phosphofructokinase [PR00476] (214-226)
  IPR022953 ATP-dependent 6-phosphofructokinase [PR00476] (241-263)
  IPR035966 Phosphofructokinase superfamily [G3DSA:3.40.50.460] (144-253)
  IPR035966 Phosphofructokinase superfamily [SSF53784] (1-305)

Solvent-accessible surface area: 14270 Å² total; per-residue (Å²): 49,138,53,0,0,0,0,0,13,40,40,39,0,0,0,0,4,0,0,0,68,10,0,0,82,31,0,47,186,59,158,9,60,1,23,0,0,39,71,0,9,38,1,0,34,107,46,43,5,97,92,8,102,90,64,45,0,35,113,14,53,62,143,27,17,18,49,0,113,40,38,222,18,101,52,16,169,86,99,71,27,12,130,78,0,20,104,12,0,76,115,53,30,0,49,0,0,0,0,0,0,16,68,54,4,0,127,6,0,29,113,0,21,107,58,9,192,92,3,42,0,0,0,0,0,1,16,4,14,5,56,6,81,10,12,51,74,1,0,0,4,40,6,0,12,68,30,0,34,35,51,0,76,151,26,52,101,63,0,67,90,108,40,46,5,22,4,0,20,1,26,0,154,110,5,0,7,0,0,0,89,0,0,55,59,16,44,5,14,10,9,7,4,48,43,40,198,72,70,13,116,84,18,2,56,54,8,72,74,0,76,162,133,53,43,151,28,2,0,0,0,0,0,66,25,36,26,58,0,90,70,0,57,147,62,10,75,124,86,22,152,33,73,31,112,42,24,76,23,18,133,75,1,65,30,46,62,3,35,47,60,2,71,87,16,0,34,108,0,0,13,55,0,0,56,6,1,68,121,53,58,49,26,55,0,0,0,21,89,128,122,145,44,42,30,19,37,1,88,120,4,42,154,134,23,65,124,82,34,42,96,79,6,29,121,112,6,79,5,80,132,42